Protein AF-A0A9C8PZP4-F1 (afdb_monomer)

pLDDT: mean 83.37, std 13.97, range [36.94, 97.25]

Radius of gyration: 19.6 Å; Cα contacts (8 Å, |Δi|>4): 316; chains: 1; bounding box: 46×40×63 Å

Solvent-accessible surface area (backbone atoms only — not comparable to full-atom values): 13250 Å² total; per-residue (Å²): 142,80,87,76,78,76,76,77,45,73,68,55,55,50,62,69,40,44,32,59,45,30,53,52,30,20,66,73,65,72,30,68,69,61,4,45,49,48,41,49,52,30,50,52,48,43,73,74,42,61,70,72,35,63,98,51,57,67,66,51,22,53,52,22,46,35,43,53,52,43,72,72,69,49,83,82,78,73,89,79,68,81,56,73,64,48,52,50,51,58,53,61,70,68,50,62,86,64,8,63,60,37,32,45,41,37,71,76,69,62,41,50,42,57,50,41,4,68,31,76,73,47,53,42,68,55,30,45,47,29,29,53,50,33,52,51,63,49,73,77,54,76,69,48,36,32,28,39,36,45,53,52,68,67,61,42,51,53,51,51,49,53,43,44,75,68,55,29,45,75,60,47,78,16,56,45,52,69,47,36,42,53,45,45,71,73,42,71,49,63,32,37,40,27,29,47,75,32,87,84,78,47,45,32,59,56,28,49,52,53,34,32,75,72,75,42,94,64,58,72,48,78,44,71,98,61,61,61,79,61,44,73,80,57,79,84,128

Structure (mmCIF, N/CA/C/O backbone):
data_AF-A0A9C8PZP4-F1
#
_entry.id   AF-A0A9C8PZP4-F1
#
loop_
_atom_site.group_PDB
_atom_site.id
_atom_site.type_symbol
_atom_site.label_atom_id
_atom_site.label_alt_id
_atom_site.label_comp_id
_atom_site.label_asym_id
_atom_site.label_entity_id
_atom_site.label_seq_id
_atom_site.pdbx_PDB_ins_code
_atom_site.Cartn_x
_atom_site.Cartn_y
_atom_site.Cartn_z
_atom_site.occupancy
_atom_site.B_iso_or_equiv
_atom_site.auth_seq_id
_atom_site.auth_comp_id
_atom_site.auth_asym_id
_atom_site.auth_atom_id
_atom_site.pdbx_PDB_model_num
ATOM 1 N N . MET A 1 1 ? -16.445 -17.910 -39.046 1.00 44.78 1 MET A N 1
ATOM 2 C CA . MET A 1 1 ? -15.004 -18.081 -38.782 1.00 44.78 1 MET A CA 1
ATOM 3 C C . MET A 1 1 ? -14.273 -16.846 -39.271 1.00 44.78 1 MET A C 1
ATOM 5 O O . MET A 1 1 ? -13.995 -16.772 -40.457 1.00 44.78 1 MET A O 1
ATOM 9 N N . THR A 1 2 ? -14.018 -15.903 -38.367 1.00 36.94 2 THR A N 1
ATOM 10 C CA . THR A 1 2 ? -12.852 -15.003 -38.381 1.00 36.94 2 THR A CA 1
ATOM 11 C C . THR A 1 2 ? -12.852 -14.308 -37.029 1.00 36.94 2 THR A C 1
ATOM 13 O O . THR A 1 2 ? -13.511 -13.295 -36.819 1.00 36.94 2 THR A O 1
ATOM 16 N N . ASP A 1 3 ? -12.199 -14.967 -36.080 1.00 38.72 3 ASP A N 1
ATOM 17 C CA . ASP A 1 3 ? -11.926 -14.451 -34.749 1.00 38.72 3 ASP A CA 1
ATOM 18 C C . ASP A 1 3 ? -10.821 -13.398 -34.904 1.00 38.72 3 ASP A C 1
ATOM 20 O O . ASP A 1 3 ? -9.644 -13.721 -35.080 1.00 38.72 3 ASP A O 1
ATOM 24 N N . ALA A 1 4 ? -11.217 -12.131 -35.016 1.00 41.69 4 ALA A N 1
ATOM 25 C CA . ALA A 1 4 ? -10.283 -11.019 -35.056 1.00 41.69 4 ALA A CA 1
ATOM 26 C C . ALA A 1 4 ? -9.794 -10.785 -33.625 1.00 41.69 4 ALA A C 1
ATOM 28 O O . ALA A 1 4 ? -10.441 -10.083 -32.848 1.00 41.69 4 ALA A O 1
ATOM 29 N N . ALA A 1 5 ? -8.663 -11.402 -33.279 1.00 42.47 5 ALA A N 1
ATOM 30 C CA . ALA A 1 5 ? -7.925 -11.103 -32.063 1.00 42.47 5 ALA A CA 1
ATOM 31 C C . ALA A 1 5 ? -7.701 -9.583 -31.989 1.00 42.47 5 ALA A C 1
ATOM 33 O O . ALA A 1 5 ? -6.903 -9.027 -32.744 1.00 42.47 5 ALA A O 1
ATOM 34 N N . LYS A 1 6 ? -8.460 -8.901 -31.120 1.00 49.09 6 LYS A N 1
ATOM 35 C CA . LYS A 1 6 ? -8.273 -7.483 -30.803 1.00 49.09 6 LYS A CA 1
ATOM 36 C C . LYS A 1 6 ? -6.826 -7.305 -30.358 1.00 49.09 6 LYS A C 1
ATOM 38 O O . LYS A 1 6 ? -6.463 -7.710 -29.260 1.00 49.09 6 LYS A O 1
ATOM 43 N N . THR A 1 7 ? -5.998 -6.720 -31.213 1.00 51.03 7 THR A N 1
ATOM 44 C CA . THR A 1 7 ? -4.681 -6.236 -30.812 1.00 51.03 7 THR A CA 1
ATOM 45 C C . THR A 1 7 ? -4.929 -5.123 -29.798 1.00 51.03 7 THR A C 1
ATOM 47 O O . THR A 1 7 ? -5.423 -4.060 -30.171 1.00 51.03 7 THR A O 1
ATOM 50 N N . THR A 1 8 ? -4.697 -5.397 -28.512 1.00 61.28 8 THR A N 1
ATOM 51 C CA . THR A 1 8 ? -4.836 -4.416 -27.428 1.00 61.28 8 THR A CA 1
ATOM 52 C C . THR A 1 8 ? -4.021 -3.182 -27.791 1.00 61.28 8 THR A C 1
ATOM 54 O O . THR A 1 8 ? -2.810 -3.282 -27.999 1.00 61.28 8 THR A O 1
ATOM 57 N N . SER A 1 9 ? -4.670 -2.025 -27.939 1.00 80.94 9 SER A N 1
ATOM 58 C CA . SER A 1 9 ? -3.943 -0.800 -28.258 1.00 80.94 9 SER A CA 1
ATOM 59 C C . SER A 1 9 ? -3.087 -0.387 -27.059 1.00 80.94 9 SER A C 1
ATOM 61 O O . SER A 1 9 ? -3.411 -0.704 -25.915 1.00 80.94 9 SER A O 1
ATOM 63 N N . VAL A 1 10 ? -2.008 0.367 -27.289 1.00 77.62 10 VAL A N 1
ATOM 64 C CA . VAL A 1 10 ? -1.195 0.926 -26.190 1.00 77.62 10 VAL A CA 1
ATOM 65 C C . VAL A 1 10 ? -2.075 1.725 -25.221 1.00 77.62 10 VAL A C 1
ATOM 67 O O . VAL A 1 10 ? -1.888 1.643 -24.016 1.00 77.62 10 VAL A O 1
ATOM 70 N N . SER A 1 11 ? -3.093 2.428 -25.727 1.00 82.44 11 SER A N 1
ATOM 71 C CA . SER A 1 11 ? -4.056 3.151 -24.891 1.00 82.44 11 SER A CA 1
ATOM 72 C C . SER A 1 11 ? -4.876 2.222 -23.989 1.00 82.44 11 SER A C 1
ATOM 74 O O . SER A 1 11 ? -5.114 2.561 -22.832 1.00 82.44 11 SER A O 1
ATOM 76 N N . ASP A 1 12 ? -5.288 1.055 -24.490 1.00 83.81 12 ASP A N 1
ATOM 77 C CA . ASP A 1 12 ? -6.026 0.064 -23.699 1.00 83.81 12 ASP A CA 1
ATOM 78 C C . ASP A 1 12 ? -5.128 -0.549 -22.616 1.00 83.81 12 ASP A C 1
ATOM 80 O O . ASP A 1 12 ? -5.548 -0.692 -21.469 1.00 83.81 12 ASP A O 1
ATOM 84 N N . ALA A 1 13 ? -3.869 -0.848 -22.956 1.00 83.75 13 ALA A N 1
ATOM 85 C CA . ALA A 1 13 ? -2.882 -1.360 -22.007 1.00 83.75 13 ALA A CA 1
ATOM 86 C C . ALA A 1 13 ? -2.558 -0.336 -20.902 1.00 83.75 13 ALA A C 1
ATOM 88 O O . ALA A 1 13 ? -2.503 -0.692 -19.725 1.00 83.75 13 ALA A O 1
ATOM 89 N N . LEU A 1 14 ? -2.421 0.950 -21.252 1.00 85.00 14 LEU A N 1
ATOM 90 C CA . LEU A 1 14 ? -2.252 2.039 -20.283 1.00 85.00 14 LEU A CA 1
ATOM 91 C C . LEU A 1 14 ? -3.468 2.171 -19.358 1.00 85.00 14 LEU A C 1
ATOM 93 O O . LEU A 1 14 ? -3.307 2.290 -18.143 1.00 85.00 14 LEU A O 1
ATOM 97 N N . GLY A 1 15 ? -4.681 2.100 -19.915 1.00 85.50 15 GLY A N 1
ATOM 98 C CA . GLY A 1 15 ? -5.922 2.150 -19.139 1.00 85.50 15 GLY A CA 1
ATOM 99 C C . GLY A 1 15 ? -6.024 1.019 -18.112 1.00 85.50 15 GLY A C 1
ATOM 100 O O . GLY A 1 15 ? -6.433 1.258 -16.978 1.00 85.50 15 GLY A O 1
ATOM 101 N N . GLN A 1 16 ? -5.582 -0.189 -18.474 1.00 87.69 16 GLN A N 1
ATOM 102 C CA . GLN A 1 16 ? -5.537 -1.343 -17.567 1.00 87.69 16 GLN A CA 1
ATOM 103 C C . GLN A 1 16 ? -4.490 -1.192 -16.453 1.00 87.69 16 GLN A C 1
ATOM 105 O O . GLN A 1 16 ? -4.691 -1.699 -15.353 1.00 87.69 16 GLN A O 1
ATOM 110 N N . CYS A 1 17 ? -3.389 -0.478 -16.706 1.00 87.50 17 CYS A N 1
ATOM 111 C CA . CYS A 1 17 ? -2.329 -0.267 -15.716 1.00 87.50 17 CYS A CA 1
ATOM 112 C C . CYS A 1 17 ? -2.648 0.853 -14.713 1.00 87.50 17 CYS A C 1
ATOM 114 O O . CYS A 1 17 ? -2.098 0.860 -13.613 1.00 87.50 17 CYS A O 1
ATOM 116 N N . LEU A 1 18 ? -3.518 1.802 -15.073 1.00 88.88 18 LEU A N 1
ATOM 117 C CA . LEU A 1 18 ? -3.734 3.032 -14.308 1.00 88.88 18 LEU A CA 1
ATOM 118 C C . LEU A 1 18 ? -4.175 2.822 -12.845 1.00 88.88 18 LEU A C 1
ATOM 120 O O . LEU A 1 18 ? -3.623 3.508 -11.979 1.00 88.88 18 LEU A O 1
ATOM 124 N N . PRO A 1 19 ? -5.105 1.901 -12.516 1.00 90.56 19 PRO A N 1
ATOM 125 C CA . PRO A 1 19 ? -5.469 1.651 -11.123 1.00 90.56 19 PRO A CA 1
ATOM 126 C C . PRO A 1 19 ? -4.249 1.260 -10.276 1.00 90.56 19 PRO A C 1
ATOM 128 O O . PRO A 1 19 ? -3.978 1.862 -9.238 1.00 90.56 19 PRO A O 1
ATOM 131 N N . TYR A 1 20 ? -3.461 0.308 -10.772 1.00 91.62 20 TYR A N 1
ATOM 132 C CA . TYR A 1 20 ? -2.263 -0.210 -10.110 1.00 91.62 20 TYR A CA 1
ATOM 133 C C . TYR A 1 20 ? -1.157 0.845 -10.008 1.00 91.62 20 TYR A C 1
ATOM 135 O O . TYR A 1 20 ? -0.521 0.984 -8.966 1.00 91.62 20 TYR A O 1
ATOM 143 N N . LEU A 1 21 ? -0.990 1.667 -11.049 1.00 92.56 21 LEU A N 1
ATOM 144 C CA . LEU A 1 21 ? -0.050 2.786 -11.033 1.00 92.56 21 LEU A CA 1
ATOM 145 C C . LEU A 1 21 ? -0.383 3.786 -9.917 1.00 92.56 21 LEU A C 1
ATOM 147 O O . LEU A 1 21 ? 0.505 4.210 -9.179 1.00 92.56 21 LEU A O 1
ATOM 151 N N . ARG A 1 22 ? -1.669 4.129 -9.755 1.00 92.94 22 ARG A N 1
ATOM 152 C CA . ARG A 1 22 ? -2.137 4.991 -8.660 1.00 92.94 22 ARG A CA 1
ATOM 153 C C . ARG A 1 22 ? -1.909 4.341 -7.305 1.00 92.94 22 ARG A C 1
ATOM 155 O O . ARG A 1 22 ? -1.415 5.008 -6.404 1.00 92.94 22 ARG A O 1
ATOM 162 N N . ARG A 1 23 ? -2.218 3.050 -7.147 1.00 91.06 23 ARG A N 1
ATOM 163 C CA . ARG A 1 23 ? -1.978 2.320 -5.891 1.00 91.06 23 ARG A CA 1
ATOM 164 C C . ARG A 1 23 ? -0.510 2.406 -5.471 1.00 91.06 23 ARG A C 1
ATOM 166 O O . ARG A 1 23 ? -0.227 2.821 -4.348 1.00 91.06 23 ARG A O 1
ATOM 173 N N . TYR A 1 24 ? 0.406 2.107 -6.388 1.00 93.19 24 TYR A N 1
ATOM 174 C CA . TYR A 1 24 ? 1.841 2.208 -6.149 1.00 93.19 24 TYR A CA 1
ATOM 175 C C . TYR A 1 24 ? 2.284 3.640 -5.815 1.00 93.19 24 TYR A C 1
ATOM 177 O O . TYR A 1 24 ? 2.951 3.863 -4.805 1.00 93.19 24 TYR A O 1
ATOM 185 N N . ALA A 1 25 ? 1.850 4.636 -6.593 1.00 90.88 25 ALA A N 1
ATOM 186 C CA . ALA A 1 25 ? 2.201 6.038 -6.365 1.00 90.88 25 ALA A CA 1
ATOM 187 C C . ALA A 1 25 ? 1.702 6.568 -5.007 1.00 90.88 25 ALA A C 1
ATOM 189 O O . ALA A 1 25 ? 2.407 7.302 -4.308 1.00 90.88 25 ALA A O 1
ATOM 190 N N . ARG A 1 26 ? 0.495 6.167 -4.594 1.00 89.69 26 ARG A N 1
ATOM 191 C CA . ARG A 1 26 ? -0.072 6.484 -3.275 1.00 89.69 26 ARG A CA 1
ATOM 192 C C . ARG A 1 26 ? 0.698 5.795 -2.151 1.00 89.69 26 ARG A C 1
ATOM 194 O O . ARG A 1 26 ? 0.931 6.416 -1.120 1.00 89.69 26 ARG A O 1
ATOM 201 N N . ALA A 1 27 ? 1.141 4.553 -2.348 1.00 86.75 27 ALA A N 1
ATOM 202 C CA . ALA A 1 27 ? 1.965 3.835 -1.375 1.00 86.75 27 ALA A CA 1
ATOM 203 C C . ALA A 1 27 ? 3.369 4.451 -1.217 1.00 86.75 27 ALA A C 1
ATOM 205 O O . ALA A 1 27 ? 3.902 4.484 -0.107 1.00 86.75 27 ALA A O 1
ATOM 206 N N . LEU A 1 28 ? 3.956 4.986 -2.294 1.00 84.19 28 LEU A N 1
ATOM 207 C CA . LEU A 1 28 ? 5.241 5.700 -2.264 1.00 84.19 28 LEU A CA 1
ATOM 208 C C . LEU A 1 28 ? 5.151 7.051 -1.547 1.00 84.19 28 LEU A C 1
ATOM 210 O O . LEU A 1 28 ? 5.918 7.343 -0.628 1.00 84.19 28 LEU A O 1
ATOM 214 N N . THR A 1 29 ? 4.188 7.872 -1.958 1.00 83.44 29 THR A N 1
ATOM 215 C CA . THR A 1 29 ? 3.988 9.230 -1.424 1.00 83.44 29 THR A CA 1
ATOM 216 C C . THR A 1 29 ? 3.320 9.229 -0.053 1.00 83.44 29 THR A C 1
ATOM 218 O O . THR A 1 29 ? 3.379 10.216 0.674 1.00 83.44 29 THR A O 1
ATOM 221 N N . GLY A 1 30 ? 2.647 8.132 0.291 1.00 81.44 30 GLY A N 1
ATOM 222 C CA . GLY A 1 30 ? 1.772 8.036 1.446 1.00 81.44 30 GLY A CA 1
ATOM 223 C C . GLY A 1 30 ? 0.490 8.855 1.307 1.00 81.44 30 GLY A C 1
ATOM 224 O O . GLY A 1 30 ? -0.201 8.984 2.311 1.00 81.44 30 GLY A O 1
ATOM 225 N N . SER A 1 31 ? 0.177 9.444 0.138 1.00 82.12 31 SER A N 1
ATOM 226 C CA . SER A 1 31 ? -0.927 10.396 -0.079 1.00 82.12 31 SER A CA 1
ATOM 227 C C . SER A 1 31 ? -1.712 10.127 -1.356 1.00 82.12 31 SER A C 1
ATOM 229 O O . SER A 1 31 ? -1.133 9.830 -2.399 1.00 82.12 31 SER A O 1
ATOM 231 N N . GLN A 1 32 ? -3.038 10.295 -1.296 1.00 82.69 32 GLN A N 1
ATOM 232 C CA . GLN A 1 32 ? -3.890 10.190 -2.480 1.00 82.69 32 GLN A CA 1
ATOM 233 C C . GLN A 1 32 ? -3.593 11.300 -3.494 1.00 82.69 32 GLN A C 1
ATOM 235 O O . GLN A 1 32 ? -3.368 11.002 -4.661 1.00 82.69 32 GLN A O 1
ATOM 240 N N . SER A 1 33 ? -3.564 12.559 -3.050 1.00 83.94 33 SER A N 1
ATOM 241 C CA . SER A 1 33 ? -3.350 13.728 -3.914 1.00 83.94 33 SER A CA 1
ATOM 242 C C . SER A 1 33 ? -1.985 13.682 -4.595 1.00 83.94 33 SER A C 1
ATOM 244 O O . SER A 1 33 ? -1.903 13.724 -5.821 1.00 83.94 33 SER A O 1
ATOM 246 N N . SER A 1 34 ? -0.921 13.544 -3.800 1.00 86.38 34 SER A N 1
ATOM 247 C CA . SER A 1 34 ? 0.443 13.485 -4.321 1.00 86.38 34 SER A CA 1
ATOM 248 C C . SER A 1 34 ? 0.648 12.242 -5.196 1.00 86.38 34 SER A C 1
ATOM 250 O O . SER A 1 34 ? 1.193 12.357 -6.290 1.00 86.38 34 SER A O 1
ATOM 252 N N . GLY A 1 35 ? 0.151 11.068 -4.788 1.00 87.62 35 GLY A N 1
ATOM 253 C CA . GLY A 1 35 ? 0.238 9.844 -5.592 1.00 87.62 35 GLY A CA 1
ATOM 254 C C . GLY A 1 35 ? -0.469 9.956 -6.946 1.00 87.62 35 GLY A C 1
ATOM 255 O O . GLY A 1 35 ? 0.106 9.601 -7.975 1.00 87.62 35 GLY A O 1
ATOM 256 N N . ASP A 1 36 ? -1.686 10.503 -6.974 1.00 90.19 36 ASP A N 1
ATOM 257 C CA . ASP A 1 36 ? -2.437 10.691 -8.218 1.00 90.19 36 ASP A CA 1
ATOM 258 C C . ASP A 1 36 ? -1.764 11.723 -9.143 1.00 90.19 36 ASP A C 1
ATOM 260 O O . ASP A 1 36 ? -1.785 11.544 -10.363 1.00 90.19 36 ASP A O 1
ATOM 264 N N . ALA A 1 37 ? -1.104 12.746 -8.585 1.00 90.06 37 ALA A N 1
ATOM 265 C CA . ALA A 1 37 ? -0.318 13.713 -9.352 1.00 90.06 37 ALA A CA 1
ATOM 266 C C . ALA A 1 37 ? 0.912 13.073 -10.023 1.00 90.06 37 ALA A C 1
ATOM 268 O O . ALA A 1 37 ? 1.145 13.305 -11.209 1.00 90.06 37 ALA A O 1
ATOM 269 N N . PHE A 1 38 ? 1.661 12.214 -9.318 1.00 90.25 38 PHE A N 1
ATOM 270 C CA . PHE A 1 38 ? 2.769 11.458 -9.924 1.00 90.25 38 PHE A CA 1
ATOM 271 C C . PHE A 1 38 ? 2.286 10.511 -11.027 1.00 90.25 38 PHE A C 1
ATOM 273 O O . PHE A 1 38 ? 2.916 10.421 -12.081 1.00 90.25 38 PHE A O 1
ATOM 280 N N . ALA A 1 39 ? 1.159 9.825 -10.814 1.00 92.06 39 ALA A N 1
ATOM 281 C CA . ALA A 1 39 ? 0.576 8.951 -11.828 1.00 92.06 39 ALA A CA 1
ATOM 282 C C . ALA A 1 39 ? 0.162 9.732 -13.089 1.00 92.06 39 ALA A C 1
ATOM 284 O O . ALA A 1 39 ? 0.422 9.278 -14.203 1.00 92.06 39 ALA A O 1
ATOM 285 N N . ALA A 1 40 ? -0.437 10.917 -12.926 1.00 91.25 40 ALA A N 1
ATOM 286 C CA . ALA A 1 40 ? -0.777 11.795 -14.043 1.00 91.25 40 ALA A CA 1
ATOM 287 C C . ALA A 1 40 ? 0.475 12.269 -14.800 1.00 91.25 40 ALA A C 1
ATOM 289 O O . ALA A 1 40 ? 0.533 12.123 -16.019 1.00 91.25 40 ALA A O 1
ATOM 290 N N . ALA A 1 41 ? 1.505 12.732 -14.085 1.00 91.44 41 ALA A N 1
ATOM 291 C CA . ALA A 1 41 ? 2.763 13.175 -14.687 1.00 91.44 41 ALA A CA 1
ATOM 292 C C . ALA A 1 41 ? 3.457 12.059 -15.491 1.00 91.44 41 ALA A C 1
ATOM 294 O O . ALA A 1 41 ? 3.982 12.304 -16.577 1.00 91.44 41 ALA A O 1
ATOM 295 N N . ALA A 1 42 ? 3.420 10.814 -15.000 1.00 92.38 42 ALA A N 1
ATOM 296 C CA . ALA A 1 42 ? 3.960 9.665 -15.725 1.00 92.38 42 ALA A CA 1
ATOM 297 C C . ALA A 1 42 ? 3.219 9.415 -17.047 1.00 92.38 42 ALA A C 1
ATOM 299 O O . ALA A 1 42 ? 3.849 9.189 -18.082 1.00 92.38 42 ALA A O 1
ATOM 300 N N . LEU A 1 43 ? 1.885 9.500 -17.038 1.00 91.31 43 LEU A N 1
ATOM 301 C CA . LEU A 1 43 ? 1.088 9.375 -18.258 1.00 91.31 43 LEU A CA 1
ATOM 302 C C . LEU A 1 43 ? 1.342 10.527 -19.236 1.00 91.31 43 LEU A C 1
ATOM 304 O O . LEU A 1 43 ? 1.463 10.284 -20.434 1.00 91.31 43 LEU A O 1
ATOM 308 N N . GLU A 1 44 ? 1.449 11.763 -18.750 1.00 91.25 44 GLU A N 1
ATOM 309 C CA . GLU A 1 44 ? 1.775 12.930 -19.579 1.00 91.25 44 GLU A CA 1
ATOM 310 C C . GLU A 1 44 ? 3.145 12.786 -20.253 1.00 91.25 44 GLU A C 1
ATOM 312 O O . GLU A 1 44 ? 3.280 13.071 -21.447 1.00 91.25 44 GLU A O 1
ATOM 317 N N . ALA A 1 45 ? 4.143 12.268 -19.531 1.00 90.81 45 ALA A N 1
ATOM 318 C CA . ALA A 1 45 ? 5.461 11.975 -20.085 1.00 90.81 45 ALA A CA 1
ATOM 319 C C . ALA A 1 45 ? 5.385 10.926 -21.209 1.00 90.81 45 ALA A C 1
ATOM 321 O O . ALA A 1 45 ? 5.924 11.152 -22.290 1.00 90.81 45 ALA A O 1
ATOM 322 N N . ILE A 1 46 ? 4.640 9.833 -21.006 1.00 91.50 46 ILE A N 1
ATOM 323 C CA . ILE A 1 46 ? 4.431 8.783 -22.024 1.00 91.50 46 ILE A CA 1
ATOM 324 C C . ILE A 1 46 ? 3.672 9.310 -23.249 1.00 91.50 46 ILE A C 1
ATOM 326 O O . ILE A 1 46 ? 3.932 8.899 -24.382 1.00 91.50 46 ILE A O 1
ATOM 330 N N . LEU A 1 47 ? 2.698 10.199 -23.044 1.00 88.50 47 LEU A N 1
ATOM 331 C CA . LEU A 1 47 ? 1.961 10.825 -24.141 1.00 88.50 47 LEU A CA 1
ATOM 332 C C . LEU A 1 47 ? 2.851 11.767 -24.957 1.00 88.50 47 LEU A C 1
ATOM 334 O O . LEU A 1 47 ? 2.668 11.860 -26.171 1.00 88.50 47 LEU A O 1
ATOM 338 N N . THR A 1 48 ? 3.799 12.432 -24.296 1.00 91.56 48 THR A N 1
ATOM 339 C CA . THR A 1 48 ? 4.766 13.341 -24.923 1.00 91.56 48 THR A CA 1
ATOM 340 C C . THR A 1 48 ? 5.815 12.578 -25.728 1.00 91.56 48 THR A C 1
ATOM 342 O O . THR A 1 48 ? 6.084 12.934 -26.874 1.00 91.56 48 THR A O 1
ATOM 345 N N . ASP A 1 49 ? 6.374 11.511 -25.159 1.00 89.38 49 ASP A N 1
ATOM 346 C CA . ASP A 1 49 ? 7.350 10.648 -25.816 1.00 89.38 49 ASP A CA 1
ATOM 347 C C . ASP A 1 49 ? 7.030 9.176 -25.540 1.00 89.38 49 ASP A C 1
ATOM 349 O O . ASP A 1 49 ? 7.223 8.673 -24.437 1.00 89.38 49 ASP A O 1
ATOM 353 N N . ARG A 1 50 ? 6.555 8.461 -26.566 1.00 87.12 50 ARG A N 1
ATOM 354 C CA . ARG A 1 50 ? 6.208 7.035 -26.459 1.00 87.12 50 ARG A CA 1
ATOM 355 C C . ARG A 1 50 ? 7.421 6.112 -26.499 1.00 87.12 50 ARG A C 1
ATOM 357 O O . ARG A 1 50 ? 7.290 4.965 -26.079 1.00 87.12 50 ARG A O 1
ATOM 364 N N . SER A 1 51 ? 8.573 6.592 -26.973 1.00 88.62 51 SER A N 1
ATOM 365 C CA . SER A 1 51 ? 9.793 5.778 -27.072 1.00 88.62 51 SER A CA 1
ATOM 366 C C . SER A 1 51 ? 10.335 5.369 -25.698 1.00 88.62 51 SER A C 1
ATOM 368 O O . SER A 1 51 ? 11.056 4.385 -25.569 1.00 88.62 51 SER A O 1
ATOM 370 N N . VAL A 1 52 ? 9.902 6.048 -24.628 1.00 86.44 52 VAL A N 1
ATOM 371 C CA . VAL A 1 52 ? 10.208 5.683 -23.234 1.00 86.44 52 VAL A CA 1
ATOM 372 C C . VAL A 1 52 ? 9.700 4.289 -22.840 1.00 86.44 52 VAL A C 1
ATOM 374 O O . VAL A 1 52 ? 10.185 3.710 -21.864 1.00 86.44 52 VAL A O 1
ATOM 377 N N . LEU A 1 53 ? 8.728 3.744 -23.582 1.00 87.88 53 LEU A N 1
ATOM 378 C CA . LEU A 1 53 ? 8.198 2.393 -23.392 1.00 87.88 53 LEU A CA 1
ATOM 379 C C . LEU A 1 53 ? 8.965 1.331 -24.195 1.00 87.88 53 LEU A C 1
ATOM 381 O O . LEU A 1 53 ? 8.698 0.144 -24.027 1.00 87.88 53 LEU A O 1
ATOM 385 N N . ASP A 1 54 ? 9.910 1.725 -25.050 1.00 86.62 54 ASP A N 1
ATOM 386 C CA . ASP A 1 54 ? 10.633 0.781 -25.894 1.00 86.62 54 ASP A CA 1
ATOM 387 C C . ASP A 1 54 ? 11.513 -0.164 -25.052 1.00 86.62 54 ASP A C 1
ATOM 389 O O . ASP A 1 54 ? 12.067 0.192 -24.001 1.00 86.62 54 ASP A O 1
ATOM 393 N N . GLY A 1 55 ? 11.638 -1.405 -25.534 1.00 82.94 55 GLY A N 1
ATOM 394 C CA . GLY A 1 55 ? 12.501 -2.436 -24.949 1.00 82.94 55 GLY A CA 1
ATOM 395 C C . GLY A 1 55 ? 11.952 -3.146 -23.707 1.00 82.94 55 GLY A C 1
ATOM 396 O O . GLY A 1 55 ? 12.639 -4.015 -23.180 1.00 82.94 55 GLY A O 1
ATOM 397 N N . VAL A 1 56 ? 10.742 -2.814 -23.254 1.00 87.44 56 VAL A N 1
ATOM 398 C CA . VAL A 1 56 ? 10.046 -3.471 -22.133 1.00 87.44 56 VAL A CA 1
ATOM 399 C C . VAL A 1 56 ? 8.565 -3.643 -22.460 1.00 87.44 56 VAL A C 1
ATOM 401 O O . VAL A 1 56 ? 8.053 -3.055 -23.413 1.00 87.44 56 VAL A O 1
ATOM 404 N N . ASP A 1 57 ? 7.854 -4.462 -21.690 1.00 90.88 57 ASP A N 1
ATOM 405 C CA . ASP A 1 57 ? 6.399 -4.495 -21.789 1.00 90.88 57 ASP A CA 1
ATOM 406 C C . ASP A 1 57 ? 5.787 -3.180 -21.263 1.00 90.88 57 ASP A C 1
ATOM 408 O O . ASP A 1 57 ? 6.390 -2.448 -20.473 1.00 90.88 57 ASP A O 1
ATOM 412 N N . VAL A 1 58 ? 4.561 -2.875 -21.702 1.00 91.38 58 VAL A N 1
ATOM 413 C CA . VAL A 1 58 ? 3.889 -1.604 -21.378 1.00 91.38 58 VAL A CA 1
ATOM 414 C C . VAL A 1 58 ? 3.768 -1.398 -19.869 1.00 91.38 58 VAL A C 1
ATOM 416 O O . VAL A 1 58 ? 3.949 -0.277 -19.400 1.00 91.38 58 VAL A O 1
ATOM 419 N N . ARG A 1 59 ? 3.485 -2.453 -19.098 1.00 93.38 59 ARG A N 1
ATOM 420 C CA . ARG A 1 59 ? 3.292 -2.339 -17.653 1.00 93.38 59 ARG A CA 1
ATOM 421 C C . ARG A 1 59 ? 4.606 -1.943 -16.986 1.00 93.38 59 ARG A C 1
ATOM 423 O O . ARG A 1 59 ? 4.641 -0.939 -16.280 1.00 93.38 59 ARG A O 1
ATOM 430 N N . THR A 1 60 ? 5.690 -2.655 -17.269 1.00 94.50 60 THR A N 1
ATOM 431 C CA . THR A 1 60 ? 7.024 -2.332 -16.743 1.00 94.50 60 THR A CA 1
ATOM 432 C C . THR A 1 60 ? 7.478 -0.936 -17.176 1.00 94.50 60 THR A C 1
ATOM 434 O O . THR A 1 60 ? 7.945 -0.151 -16.350 1.00 94.50 60 THR A O 1
ATOM 437 N N . GLY A 1 61 ? 7.262 -0.565 -18.443 1.00 94.19 61 GLY A N 1
ATOM 438 C CA . GLY A 1 61 ? 7.606 0.761 -18.961 1.00 94.19 61 GLY A CA 1
ATOM 439 C C . GLY A 1 61 ? 6.884 1.905 -18.243 1.00 94.19 61 GLY A C 1
ATOM 440 O O . GLY A 1 61 ? 7.509 2.907 -17.899 1.00 94.19 61 GLY A O 1
ATOM 441 N N . VAL A 1 62 ? 5.592 1.749 -17.945 1.00 94.62 62 VAL A N 1
ATOM 442 C CA . VAL A 1 62 ? 4.809 2.771 -17.229 1.00 94.62 62 VAL A CA 1
ATOM 443 C C . VAL A 1 62 ? 5.328 2.991 -15.810 1.00 94.62 62 VAL A C 1
ATOM 445 O O . VAL A 1 62 ? 5.494 4.132 -15.376 1.00 94.62 62 VAL A O 1
ATOM 448 N N . PHE A 1 63 ? 5.625 1.908 -15.093 1.00 96.00 63 PHE A N 1
ATOM 449 C CA . PHE A 1 63 ? 6.167 1.994 -13.738 1.00 96.00 63 PHE A CA 1
ATOM 450 C C . PHE A 1 63 ? 7.600 2.537 -13.728 1.00 96.00 63 PHE A C 1
ATOM 452 O O . PHE A 1 63 ? 7.940 3.317 -12.838 1.00 96.00 63 PHE A O 1
ATOM 459 N N . ARG A 1 64 ? 8.408 2.215 -14.747 1.00 95.25 64 ARG A N 1
ATOM 460 C CA . ARG A 1 64 ? 9.748 2.786 -14.960 1.00 95.25 64 ARG A CA 1
ATOM 461 C C . ARG A 1 64 ? 9.705 4.303 -15.129 1.00 95.25 64 ARG A C 1
ATOM 463 O O . ARG A 1 64 ? 10.497 5.005 -14.506 1.00 95.25 64 ARG A O 1
ATOM 470 N N . VAL A 1 65 ? 8.760 4.824 -15.915 1.00 94.12 65 VAL A N 1
ATOM 471 C CA . VAL A 1 65 ? 8.580 6.279 -16.080 1.00 94.12 65 VAL A CA 1
ATOM 472 C C . VAL A 1 65 ? 8.190 6.935 -14.756 1.00 94.12 65 VAL A C 1
ATOM 474 O O . VAL A 1 65 ? 8.800 7.931 -14.367 1.00 94.12 65 VAL A O 1
ATOM 477 N N . LEU A 1 66 ? 7.220 6.368 -14.029 1.00 93.56 66 LEU A N 1
ATOM 478 C CA . LEU A 1 66 ? 6.816 6.904 -12.727 1.00 93.56 66 LEU A CA 1
ATOM 479 C C . LEU A 1 66 ? 7.978 6.908 -11.729 1.00 93.56 66 LEU A C 1
ATOM 481 O O . LEU A 1 66 ? 8.192 7.909 -11.045 1.00 93.56 66 LEU A O 1
ATOM 485 N N . TYR A 1 67 ? 8.738 5.815 -11.666 1.00 92.31 67 TYR A N 1
ATOM 486 C CA . TYR A 1 67 ? 9.915 5.717 -10.813 1.00 92.31 67 TYR A CA 1
ATOM 487 C C . TYR A 1 67 ? 10.974 6.763 -11.183 1.00 92.31 67 TYR A C 1
ATOM 489 O O . TYR A 1 67 ? 11.496 7.426 -10.293 1.00 92.31 67 TYR A O 1
ATOM 497 N N . GLY A 1 68 ? 11.246 6.980 -12.473 1.00 90.00 68 GLY A N 1
ATOM 498 C CA . GLY A 1 68 ? 12.177 8.020 -12.921 1.00 90.00 68 GLY A CA 1
ATOM 499 C C . GLY A 1 68 ? 11.763 9.426 -12.468 1.00 90.00 68 GLY A C 1
ATOM 500 O O . GLY A 1 68 ? 12.594 10.190 -11.974 1.00 90.00 68 GLY A O 1
ATOM 501 N N . ILE A 1 69 ? 10.468 9.749 -12.556 1.00 89.31 69 ILE A N 1
ATOM 502 C CA . ILE A 1 69 ? 9.930 11.024 -12.057 1.00 89.31 69 ILE A CA 1
ATOM 503 C C . ILE A 1 69 ? 10.100 11.108 -10.532 1.00 89.31 69 ILE A C 1
ATOM 505 O O . ILE A 1 69 ? 10.628 12.105 -10.039 1.00 89.31 69 ILE A O 1
ATOM 509 N N . TRP A 1 70 ? 9.733 10.058 -9.791 1.00 86.81 70 TRP A N 1
ATOM 510 C CA . TRP A 1 70 ? 9.893 9.983 -8.333 1.00 86.81 70 TRP A CA 1
ATOM 511 C C . TRP A 1 70 ? 11.349 10.155 -7.884 1.00 86.81 70 TRP A C 1
ATOM 513 O O . TRP A 1 70 ? 11.633 10.985 -7.023 1.00 86.81 70 TRP A O 1
ATOM 523 N N . ALA A 1 71 ? 12.281 9.430 -8.503 1.00 84.88 71 ALA A N 1
ATOM 524 C CA . ALA A 1 71 ? 13.703 9.487 -8.183 1.00 84.88 71 ALA A CA 1
ATOM 525 C C . ALA A 1 71 ? 14.307 10.877 -8.450 1.00 84.88 71 ALA A C 1
ATOM 527 O O . ALA A 1 71 ? 15.204 11.305 -7.728 1.00 84.88 71 ALA A O 1
ATOM 528 N N . SER A 1 72 ? 13.802 11.595 -9.460 1.00 83.44 72 SER A N 1
ATOM 529 C CA . SER A 1 72 ? 14.254 12.956 -9.779 1.00 83.44 72 SER A CA 1
ATOM 530 C C . SER A 1 72 ? 13.654 14.035 -8.869 1.00 83.44 72 SER A C 1
ATOM 532 O O . SER A 1 72 ? 14.337 15.003 -8.536 1.00 83.44 72 SER A O 1
ATOM 534 N N . ALA A 1 73 ? 12.391 13.876 -8.462 1.00 76.12 73 ALA A N 1
ATOM 535 C CA . ALA A 1 73 ? 11.664 14.851 -7.651 1.00 76.12 73 ALA A CA 1
ATOM 536 C C . ALA A 1 73 ? 11.911 14.678 -6.141 1.00 76.12 73 ALA A C 1
ATOM 538 O O . ALA A 1 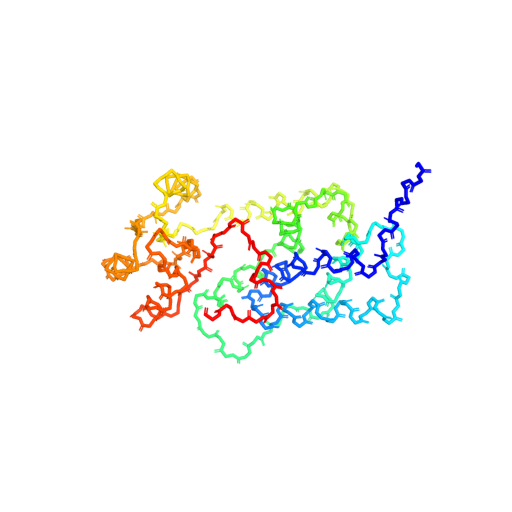73 ? 11.832 15.650 -5.390 1.00 76.12 73 ALA A O 1
ATOM 539 N N . GLY A 1 74 ? 12.216 13.455 -5.699 1.00 66.62 74 GLY A N 1
ATOM 540 C CA . GLY A 1 74 ? 12.277 13.087 -4.288 1.00 66.62 74 GLY A CA 1
ATOM 541 C C . GLY A 1 74 ? 10.895 13.027 -3.623 1.00 66.62 74 GLY A C 1
ATOM 542 O O . GLY A 1 74 ? 9.864 13.331 -4.226 1.00 66.62 74 GLY A O 1
ATOM 543 N N . ALA A 1 75 ? 10.868 12.622 -2.348 1.00 59.47 75 ALA A N 1
ATOM 544 C CA . ALA A 1 75 ? 9.629 12.579 -1.577 1.00 59.47 75 ALA A CA 1
ATOM 545 C C . ALA A 1 75 ? 9.077 14.002 -1.351 1.00 59.47 75 ALA A C 1
ATOM 547 O O . ALA A 1 75 ? 9.799 14.837 -0.797 1.00 59.47 75 ALA A O 1
ATOM 548 N N . PRO A 1 76 ? 7.809 14.288 -1.711 1.00 56.06 76 PRO A N 1
ATOM 549 C CA . PRO A 1 76 ? 7.192 15.569 -1.405 1.00 56.06 76 PRO A CA 1
ATOM 550 C C . PRO A 1 76 ? 7.194 15.800 0.105 1.00 56.06 76 PRO A C 1
ATOM 552 O O . PRO A 1 76 ? 6.740 14.952 0.876 1.00 56.06 76 PRO A O 1
ATOM 555 N N . VAL A 1 77 ? 7.682 16.962 0.531 1.00 52.81 77 VAL A N 1
ATOM 556 C CA . VAL A 1 77 ? 7.454 17.456 1.888 1.00 52.81 77 VAL A CA 1
ATOM 557 C C . VAL A 1 77 ? 6.155 18.252 1.831 1.00 52.81 77 VAL A C 1
ATOM 559 O O . VAL A 1 77 ? 6.164 19.417 1.447 1.00 52.81 77 VAL A O 1
ATOM 562 N N . GLU A 1 78 ? 5.019 17.627 2.145 1.00 51.12 78 GLU A N 1
ATOM 563 C CA . GLU A 1 78 ? 3.791 18.395 2.374 1.00 51.12 78 GLU A CA 1
ATOM 564 C C . GLU A 1 78 ? 4.000 19.243 3.647 1.00 51.12 78 GLU A C 1
ATOM 566 O O . GLU A 1 78 ? 4.062 18.728 4.768 1.00 51.12 78 GLU A O 1
ATOM 571 N N . GLU A 1 79 ? 4.189 20.557 3.472 1.00 40.38 79 GLU A N 1
ATOM 572 C CA . GLU A 1 79 ? 4.263 21.526 4.567 1.00 40.38 79 GLU A CA 1
ATOM 573 C C . GLU A 1 79 ? 2.922 21.543 5.317 1.00 40.38 79 GLU A C 1
ATOM 575 O O . GLU A 1 79 ? 1.944 22.127 4.858 1.00 40.38 79 GLU A O 1
ATOM 580 N N . GLY A 1 80 ? 2.867 20.892 6.483 1.00 48.88 80 GLY A N 1
ATOM 581 C CA . GLY A 1 80 ? 1.714 20.980 7.386 1.00 48.88 80 GLY A CA 1
ATOM 582 C C . GLY A 1 80 ? 1.332 19.702 8.129 1.00 48.88 80 GLY A C 1
ATOM 583 O O . GLY A 1 80 ? 0.565 19.777 9.088 1.00 48.88 80 GLY A O 1
ATOM 584 N N . GLU A 1 81 ? 1.864 18.533 7.766 1.00 50.03 81 GLU A N 1
ATOM 585 C CA . GLU A 1 81 ? 1.442 17.284 8.411 1.00 50.03 81 GLU A CA 1
ATOM 586 C C . GLU A 1 81 ? 2.246 16.985 9.687 1.00 50.03 81 GLU A C 1
ATOM 588 O O . GLU A 1 81 ? 3.327 16.400 9.665 1.00 50.03 81 GLU A O 1
ATOM 593 N N . SER A 1 82 ? 1.704 17.367 10.845 1.00 54.34 82 SER A N 1
ATOM 594 C CA . SER A 1 82 ? 2.148 16.835 12.141 1.00 54.34 82 SER A CA 1
ATOM 595 C C . SER A 1 82 ? 1.357 15.562 12.482 1.00 54.34 82 SER A C 1
ATOM 597 O O . SER A 1 82 ? 0.142 15.535 12.315 1.00 54.34 82 SER A O 1
ATOM 599 N N . GLY A 1 83 ? 2.016 14.482 12.934 1.00 67.25 83 GLY A N 1
ATOM 600 C CA . GLY A 1 83 ? 1.315 13.263 13.382 1.00 67.25 83 GLY A CA 1
ATOM 601 C C . GLY A 1 83 ? 2.028 11.927 13.129 1.00 67.25 83 GLY A C 1
ATOM 602 O O . GLY A 1 83 ? 3.219 11.879 12.816 1.00 67.25 83 GLY A O 1
ATOM 603 N N . LEU A 1 84 ? 1.283 10.823 13.290 1.00 63.81 84 LEU A N 1
ATOM 604 C CA . LEU A 1 84 ? 1.737 9.433 13.084 1.00 63.81 84 LEU A CA 1
ATOM 605 C C . LEU A 1 84 ? 2.205 9.172 11.643 1.00 63.81 84 LEU A C 1
ATOM 607 O O . LEU A 1 84 ? 3.225 8.520 11.440 1.00 63.81 84 LEU A O 1
ATOM 611 N N . ARG A 1 85 ? 1.520 9.748 10.649 1.00 65.31 85 ARG A N 1
ATOM 612 C CA . ARG A 1 85 ? 1.866 9.628 9.223 1.00 65.31 85 ARG A CA 1
ATOM 613 C C . ARG A 1 85 ? 3.222 10.249 8.890 1.00 65.31 85 ARG A C 1
ATOM 615 O O . ARG A 1 85 ? 4.049 9.604 8.257 1.00 65.31 85 ARG A O 1
ATOM 622 N N . ALA A 1 86 ? 3.504 11.447 9.403 1.00 66.56 86 ALA A N 1
ATOM 623 C CA . ALA A 1 86 ? 4.809 12.087 9.239 1.00 66.56 86 ALA A CA 1
ATOM 624 C C . ALA A 1 86 ? 5.934 11.303 9.934 1.00 66.56 86 ALA A C 1
ATOM 626 O O . ALA A 1 86 ? 7.047 11.219 9.414 1.00 66.56 86 ALA A O 1
ATOM 627 N N . LYS A 1 87 ? 5.6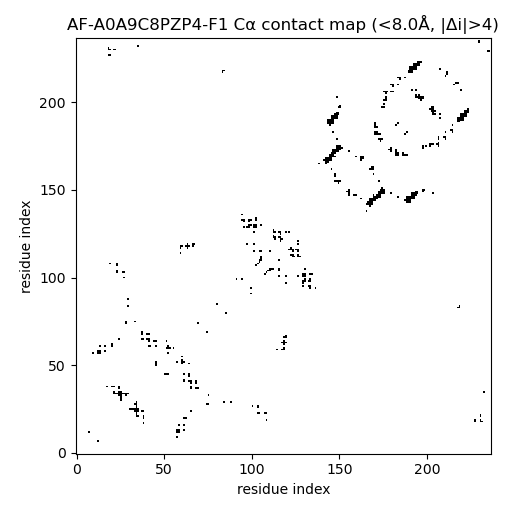51 10.674 11.086 1.00 69.06 87 LYS A N 1
ATOM 628 C CA . LYS A 1 87 ? 6.596 9.751 11.736 1.00 69.06 87 LYS A CA 1
ATOM 629 C C . LYS A 1 87 ? 6.850 8.513 10.877 1.00 69.06 87 LYS A C 1
ATOM 631 O O . LYS A 1 87 ? 8.012 8.158 10.712 1.00 69.06 87 LYS A O 1
ATOM 636 N N . ALA A 1 88 ? 5.804 7.909 10.310 1.00 69.06 88 ALA A N 1
ATOM 637 C CA . ALA A 1 88 ? 5.927 6.775 9.399 1.00 69.06 88 ALA A CA 1
ATOM 638 C C . ALA A 1 88 ? 6.740 7.157 8.154 1.00 69.06 88 ALA A C 1
ATOM 640 O O . ALA A 1 88 ? 7.717 6.489 7.848 1.00 69.06 88 ALA A O 1
ATOM 641 N N . GLN A 1 89 ? 6.444 8.287 7.507 1.00 67.06 89 GLN A N 1
ATOM 642 C CA . GLN A 1 89 ? 7.191 8.745 6.332 1.00 67.06 89 GLN A CA 1
ATOM 643 C C . GLN A 1 89 ? 8.655 9.067 6.664 1.00 67.06 89 GLN A C 1
ATOM 645 O O . GLN A 1 89 ? 9.552 8.671 5.926 1.00 67.06 89 GLN A O 1
ATOM 650 N N . LYS A 1 90 ? 8.927 9.717 7.804 1.00 67.81 90 LYS A N 1
ATOM 651 C CA . LYS A 1 90 ? 10.298 9.968 8.279 1.00 67.81 90 LYS A CA 1
ATOM 652 C C . LYS A 1 90 ? 11.038 8.676 8.626 1.00 67.81 90 LYS A C 1
ATOM 654 O O . LYS A 1 90 ? 12.255 8.630 8.492 1.00 67.81 90 LYS A O 1
ATOM 659 N N . HIS A 1 91 ? 10.334 7.657 9.113 1.00 67.81 91 HIS A N 1
ATOM 660 C CA . HIS A 1 91 ? 10.907 6.340 9.383 1.00 67.81 91 HIS A CA 1
ATOM 661 C C . HIS A 1 91 ? 11.224 5.603 8.083 1.00 67.81 91 HIS A C 1
ATOM 663 O O . HIS A 1 91 ? 12.338 5.126 7.915 1.00 67.81 91 HIS A O 1
ATOM 669 N N . LEU A 1 92 ? 10.296 5.619 7.126 1.00 64.88 92 LEU A N 1
ATOM 670 C CA . LEU A 1 92 ? 10.476 5.032 5.800 1.00 64.88 92 LEU A CA 1
ATOM 671 C C . LEU A 1 92 ? 11.577 5.735 4.991 1.00 64.88 92 LEU A C 1
ATOM 673 O O . LEU A 1 92 ? 12.262 5.088 4.214 1.00 64.88 92 LEU A O 1
ATOM 677 N N . ALA A 1 93 ? 11.803 7.033 5.204 1.00 65.19 93 ALA A N 1
ATOM 678 C CA . ALA A 1 93 ? 12.912 7.773 4.598 1.00 65.19 93 ALA A CA 1
ATOM 679 C C . ALA A 1 93 ? 14.299 7.406 5.170 1.00 65.19 93 ALA A C 1
ATOM 681 O O . ALA A 1 93 ? 15.307 7.859 4.637 1.00 65.19 93 ALA A O 1
ATOM 682 N N . LYS A 1 94 ? 14.369 6.633 6.266 1.00 66.50 94 LYS A N 1
ATOM 683 C CA . LYS A 1 94 ? 15.632 6.099 6.814 1.00 66.50 94 LYS A CA 1
ATOM 684 C C . LYS A 1 94 ? 16.004 4.735 6.237 1.00 66.50 94 LYS A C 1
ATOM 686 O O . LYS A 1 94 ? 17.084 4.247 6.560 1.00 66.50 94 LYS A O 1
ATOM 691 N N . LEU A 1 95 ? 15.101 4.109 5.482 1.00 67.25 95 LEU A N 1
ATOM 692 C CA . LEU A 1 95 ? 15.368 2.834 4.829 1.00 67.25 95 LEU A CA 1
ATOM 693 C C . LEU A 1 95 ? 16.506 2.993 3.823 1.00 67.25 95 LEU A C 1
ATOM 695 O O . LEU A 1 95 ? 16.760 4.092 3.321 1.00 67.25 95 LEU A O 1
ATOM 699 N N . THR A 1 96 ? 17.183 1.885 3.534 1.00 73.75 96 THR A N 1
ATOM 700 C CA . THR A 1 96 ? 18.196 1.846 2.479 1.00 73.75 96 THR A CA 1
ATOM 701 C C . THR A 1 96 ? 17.607 2.385 1.169 1.00 73.75 96 THR A C 1
ATOM 703 O O . THR A 1 96 ? 16.467 2.079 0.816 1.00 73.75 96 THR A O 1
ATOM 706 N N . ASN A 1 97 ? 18.368 3.212 0.442 1.00 75.56 97 ASN A N 1
ATOM 707 C CA . ASN A 1 97 ? 17.913 3.791 -0.825 1.00 75.56 97 ASN A CA 1
ATOM 708 C C . ASN A 1 97 ? 17.356 2.701 -1.752 1.00 75.56 97 ASN A C 1
ATOM 710 O O . ASN A 1 97 ? 17.960 1.640 -1.889 1.00 75.56 97 ASN A O 1
ATOM 714 N N . HIS A 1 98 ? 16.217 2.979 -2.388 1.00 81.44 98 HIS A N 1
ATOM 715 C CA . HIS A 1 98 ? 15.523 2.083 -3.323 1.00 81.44 98 HIS A CA 1
ATOM 716 C C . HIS A 1 98 ? 14.917 0.810 -2.708 1.00 81.44 98 HIS A C 1
ATOM 718 O O . HIS A 1 98 ? 14.163 0.114 -3.391 1.00 81.44 98 HIS A O 1
ATOM 724 N N . SER A 1 99 ? 15.188 0.496 -1.434 1.00 85.81 99 SER A N 1
ATOM 725 C CA . SER A 1 99 ? 14.697 -0.731 -0.795 1.00 85.81 99 SER A CA 1
ATOM 726 C C . SER A 1 99 ? 13.167 -0.708 -0.668 1.00 85.81 99 SER A C 1
ATOM 728 O O . SER A 1 99 ? 12.492 -1.682 -1.014 1.00 85.81 99 SER A O 1
ATOM 730 N N . ARG A 1 100 ? 12.590 0.438 -0.277 1.00 86.69 100 ARG A N 1
ATOM 731 C CA . ARG A 1 100 ? 11.134 0.641 -0.193 1.00 86.69 100 ARG A CA 1
ATOM 732 C C . ARG A 1 100 ? 10.468 0.512 -1.560 1.00 86.69 100 ARG A C 1
ATOM 734 O O . ARG A 1 100 ? 9.457 -0.174 -1.680 1.00 86.69 100 ARG A O 1
ATOM 741 N N . GLU A 1 101 ? 11.008 1.175 -2.574 1.00 90.94 101 GLU A N 1
ATOM 742 C CA . GLU A 1 101 ? 10.500 1.142 -3.944 1.00 90.94 101 GLU A CA 1
ATOM 743 C C . GLU A 1 101 ? 10.484 -0.296 -4.476 1.00 90.94 101 GLU A C 1
ATOM 745 O O . GLU A 1 101 ? 9.439 -0.780 -4.914 1.00 90.94 101 GLU A O 1
ATOM 750 N N . ALA A 1 102 ? 11.608 -1.009 -4.345 1.00 93.19 102 ALA A N 1
ATOM 751 C CA . ALA A 1 102 ? 11.742 -2.399 -4.773 1.00 93.19 102 ALA A CA 1
ATOM 752 C C . ALA A 1 102 ? 10.734 -3.314 -4.069 1.00 93.19 102 ALA A C 1
ATOM 754 O O . ALA A 1 102 ? 10.067 -4.136 -4.704 1.00 93.19 102 ALA A O 1
ATOM 755 N N . LEU A 1 103 ? 10.573 -3.143 -2.757 1.00 91.56 103 LEU A N 1
ATOM 756 C CA . LEU A 1 103 ? 9.628 -3.915 -1.965 1.00 91.56 103 LEU A CA 1
ATOM 757 C C . LEU A 1 103 ? 8.180 -3.704 -2.410 1.00 91.56 103 LEU A C 1
ATOM 759 O O . LEU A 1 103 ? 7.442 -4.684 -2.525 1.00 91.56 103 LEU A O 1
ATOM 763 N N . LEU A 1 104 ? 7.767 -2.452 -2.626 1.00 92.12 104 LEU A N 1
ATOM 764 C CA . LEU A 1 104 ? 6.402 -2.116 -3.032 1.00 92.12 104 LEU A CA 1
ATOM 765 C C . LEU A 1 104 ? 6.105 -2.646 -4.443 1.00 92.12 104 LEU A C 1
ATOM 767 O O . LEU A 1 104 ? 5.052 -3.250 -4.650 1.00 92.12 104 LEU A O 1
ATOM 771 N N . LEU A 1 105 ? 7.048 -2.512 -5.383 1.00 95.50 105 LEU A N 1
ATOM 772 C CA . LEU A 1 105 ? 6.925 -3.084 -6.729 1.00 95.50 105 LEU A CA 1
ATOM 773 C C . LEU A 1 105 ? 6.778 -4.611 -6.687 1.00 95.50 105 LEU A C 1
ATOM 775 O O . LEU A 1 105 ? 5.905 -5.173 -7.346 1.00 95.50 105 LEU A O 1
ATOM 779 N N . HIS A 1 106 ? 7.600 -5.289 -5.888 1.00 95.88 106 HIS A N 1
ATOM 780 C CA . HIS A 1 106 ? 7.566 -6.745 -5.810 1.00 95.88 106 HIS A CA 1
ATOM 781 C C . HIS A 1 106 ? 6.337 -7.269 -5.054 1.00 95.88 106 HIS A C 1
ATOM 783 O O . HIS A 1 106 ? 5.641 -8.161 -5.528 1.00 95.88 106 HIS A O 1
ATOM 789 N N . THR A 1 107 ? 6.056 -6.719 -3.871 1.00 90.81 107 THR A N 1
ATOM 790 C CA . THR A 1 107 ? 5.089 -7.301 -2.925 1.00 90.81 107 THR A CA 1
ATOM 791 C C . THR A 1 107 ? 3.662 -6.832 -3.189 1.00 90.81 107 THR A C 1
ATOM 793 O O . THR A 1 107 ? 2.735 -7.625 -3.062 1.00 90.81 107 THR A O 1
ATOM 796 N N . ILE A 1 108 ? 3.467 -5.561 -3.558 1.00 90.50 108 ILE A N 1
ATOM 797 C CA . ILE A 1 108 ? 2.126 -5.003 -3.795 1.00 90.50 108 ILE A CA 1
ATOM 798 C C . ILE A 1 108 ? 1.741 -5.139 -5.265 1.00 90.50 108 ILE A C 1
ATOM 800 O O . ILE A 1 108 ? 0.619 -5.535 -5.588 1.00 90.50 108 ILE A O 1
ATOM 804 N N . GLU A 1 109 ? 2.667 -4.809 -6.164 1.00 93.88 109 GLU A N 1
ATOM 805 C CA . GLU A 1 109 ? 2.395 -4.808 -7.602 1.00 93.88 109 GLU A CA 1
ATOM 806 C C . GLU A 1 109 ? 2.721 -6.147 -8.279 1.00 93.88 109 GLU A C 1
ATOM 808 O O . GLU A 1 109 ? 2.262 -6.397 -9.393 1.00 93.88 109 GLU A O 1
ATOM 813 N N . GLY A 1 110 ? 3.416 -7.059 -7.596 1.00 94.44 110 GLY A N 1
ATOM 814 C CA . GLY A 1 110 ? 3.641 -8.422 -8.079 1.00 94.44 110 GLY A CA 1
ATOM 815 C C . GLY A 1 110 ? 4.656 -8.524 -9.216 1.00 94.44 110 GLY A C 1
ATOM 816 O O . GLY A 1 110 ? 4.619 -9.498 -9.964 1.00 94.44 110 GLY A O 1
ATOM 817 N N . PHE A 1 111 ? 5.534 -7.530 -9.378 1.00 96.62 111 PHE A N 1
ATOM 818 C CA . PHE A 1 111 ? 6.622 -7.602 -10.351 1.00 96.62 111 PHE A CA 1
ATOM 819 C C . PHE A 1 111 ? 7.672 -8.635 -9.927 1.00 96.62 111 PHE A C 1
ATOM 821 O O . PHE A 1 111 ? 8.033 -8.755 -8.751 1.00 96.62 111 PHE A O 1
ATOM 828 N N . SER A 1 112 ? 8.202 -9.371 -10.897 1.00 97.00 112 SER A N 1
ATOM 829 C CA . SER A 1 112 ? 9.375 -10.222 -10.715 1.00 97.00 112 SER A CA 1
ATOM 830 C C . SER A 1 112 ? 10.624 -9.385 -10.418 1.00 97.00 112 SER A C 1
ATOM 832 O O . SER A 1 112 ? 10.685 -8.202 -10.738 1.00 97.00 112 SER A O 1
ATOM 834 N N . PHE A 1 113 ? 11.665 -9.996 -9.846 1.00 97.12 113 PHE A N 1
ATOM 835 C CA . PHE A 1 113 ? 12.927 -9.286 -9.585 1.00 97.12 113 PHE A CA 1
ATOM 836 C C . PHE A 1 113 ? 13.575 -8.720 -10.857 1.00 97.12 113 PHE A C 1
ATOM 838 O O . PHE A 1 113 ? 14.239 -7.693 -10.798 1.00 97.12 113 PHE A O 1
ATOM 845 N N . GLU A 1 114 ? 13.357 -9.363 -12.005 1.00 96.62 114 GLU A N 1
ATOM 846 C CA . GLU A 1 114 ? 13.845 -8.870 -13.292 1.00 96.62 114 GLU A CA 1
ATOM 847 C C . GLU A 1 114 ? 13.113 -7.590 -13.715 1.00 96.62 114 GLU A C 1
ATOM 849 O O . GLU A 1 114 ? 13.756 -6.597 -14.042 1.00 96.62 114 GLU A O 1
ATOM 854 N N . GLU A 1 115 ? 11.781 -7.570 -13.628 1.00 96.69 115 GLU A N 1
ATOM 855 C CA . GLU A 1 115 ? 10.979 -6.373 -13.923 1.00 96.69 115 GLU A CA 1
ATOM 856 C C . GLU A 1 115 ? 11.261 -5.244 -12.919 1.00 96.69 115 GLU A C 1
ATOM 858 O O . GLU A 1 115 ? 11.385 -4.086 -13.313 1.00 96.69 115 GLU A O 1
ATOM 863 N N . VAL A 1 116 ? 11.436 -5.562 -11.630 1.00 96.75 116 VAL A N 1
ATOM 864 C CA . VAL A 1 116 ? 11.851 -4.580 -10.611 1.00 96.75 116 VAL A CA 1
ATOM 865 C C . VAL A 1 116 ? 13.203 -3.965 -10.976 1.00 96.75 116 VAL A C 1
ATOM 867 O O . VAL A 1 116 ? 13.340 -2.743 -10.931 1.00 96.75 116 VAL A O 1
ATOM 870 N N . GLY A 1 117 ? 14.175 -4.783 -11.394 1.00 95.88 117 GLY A N 1
ATOM 871 C CA . GLY A 1 117 ? 15.471 -4.306 -11.877 1.00 95.88 117 GLY A CA 1
ATOM 872 C C . GLY A 1 117 ? 15.339 -3.384 -13.090 1.00 95.88 117 GLY A C 1
ATOM 873 O O . GLY A 1 117 ? 15.916 -2.298 -13.108 1.00 95.88 117 GLY A O 1
ATOM 874 N N . GLN A 1 118 ? 14.486 -3.737 -14.057 1.00 95.25 118 GLN A N 1
ATOM 875 C CA . GLN A 1 118 ? 14.198 -2.894 -15.225 1.00 95.25 118 GLN A CA 1
ATOM 876 C C . GLN A 1 118 ? 13.535 -1.554 -14.860 1.00 95.25 118 GLN A C 1
ATOM 878 O O . GLN A 1 118 ? 13.789 -0.551 -15.529 1.00 95.25 118 GLN A O 1
ATOM 883 N N . ILE A 1 119 ? 12.690 -1.524 -13.823 1.00 95.19 119 ILE A N 1
ATOM 884 C CA . ILE A 1 119 ? 12.010 -0.310 -13.343 1.00 95.19 119 ILE A CA 1
ATOM 885 C C . ILE A 1 119 ? 12.979 0.603 -12.591 1.00 95.19 119 ILE A C 1
ATOM 887 O O . ILE A 1 119 ? 12.988 1.807 -12.839 1.00 95.19 119 ILE A O 1
ATOM 891 N N . ILE A 1 120 ? 13.782 0.038 -11.686 1.00 93.38 120 ILE A N 1
ATOM 892 C CA . ILE A 1 120 ? 14.681 0.788 -10.795 1.00 93.38 120 ILE A CA 1
ATOM 893 C C . ILE A 1 120 ? 16.005 1.155 -11.484 1.00 93.38 120 ILE A C 1
ATOM 895 O O . ILE A 1 120 ? 16.620 2.163 -11.136 1.00 93.38 120 ILE A O 1
ATOM 899 N N . GLY A 1 121 ? 16.418 0.385 -12.494 1.00 93.12 121 GLY A N 1
ATOM 900 C CA . GLY A 1 121 ? 17.685 0.557 -13.206 1.00 93.12 121 GLY A CA 1
ATOM 901 C C . GLY A 1 121 ? 18.852 -0.212 -12.582 1.00 93.12 121 GLY A C 1
ATOM 902 O O . GLY A 1 121 ? 19.982 0.265 -12.639 1.00 93.12 121 GLY A O 1
ATOM 903 N N . VAL A 1 122 ? 18.578 -1.377 -11.993 1.00 94.81 122 VAL A N 1
ATOM 904 C CA . VAL A 1 122 ? 19.560 -2.273 -11.354 1.00 94.81 122 VAL A CA 1
ATOM 905 C C . VAL A 1 122 ? 19.460 -3.683 -11.938 1.00 94.81 122 VAL A C 1
ATOM 907 O O . VAL A 1 122 ? 18.498 -3.998 -12.645 1.00 94.81 122 VAL A O 1
ATOM 910 N N . ASP A 1 123 ? 20.445 -4.541 -11.673 1.00 96.69 123 ASP A N 1
ATOM 911 C CA . ASP A 1 123 ? 20.344 -5.945 -12.075 1.00 96.69 123 ASP A CA 1
ATOM 912 C C . ASP A 1 123 ? 19.360 -6.735 -11.187 1.00 96.69 123 ASP A C 1
ATOM 914 O O . ASP A 1 123 ? 18.825 -6.248 -10.186 1.00 96.69 123 ASP A O 1
ATOM 918 N N . LYS A 1 124 ? 19.045 -7.962 -11.608 1.00 96.75 124 LYS A N 1
ATOM 919 C CA . LYS A 1 124 ? 18.054 -8.812 -10.938 1.00 96.75 124 LYS A CA 1
ATOM 920 C C . LYS A 1 124 ? 18.504 -9.197 -9.528 1.00 96.75 124 LYS A C 1
ATOM 922 O O . LYS A 1 124 ? 17.673 -9.309 -8.622 1.00 96.75 124 LYS A O 1
ATOM 927 N N . GLU A 1 125 ? 19.791 -9.467 -9.358 1.00 97.25 125 GLU A N 1
ATOM 928 C CA . GLU A 1 125 ? 20.392 -9.866 -8.092 1.00 97.25 125 GLU A CA 1
ATOM 929 C C . GLU A 1 125 ? 20.322 -8.714 -7.082 1.00 97.25 125 GLU A C 1
ATOM 931 O O . GLU A 1 125 ? 19.858 -8.920 -5.959 1.00 97.25 125 GLU A O 1
ATOM 936 N N . GLU A 1 126 ? 20.658 -7.498 -7.512 1.00 95.19 126 GLU A N 1
ATOM 937 C CA . GLU A 1 126 ? 20.545 -6.267 -6.732 1.00 95.19 126 GLU A CA 1
ATOM 938 C C . GLU A 1 126 ? 19.081 -5.945 -6.402 1.00 95.19 126 GLU A C 1
ATOM 940 O O . GLU A 1 126 ? 18.757 -5.663 -5.249 1.00 95.19 126 GLU A O 1
ATOM 945 N N . ALA A 1 127 ? 18.153 -6.080 -7.356 1.00 95.81 127 ALA A N 1
ATOM 946 C CA . ALA A 1 127 ? 16.720 -5.915 -7.092 1.00 95.81 127 ALA A CA 1
ATOM 947 C C . ALA A 1 127 ? 16.212 -6.892 -6.017 1.00 95.81 127 ALA A C 1
ATOM 949 O O . ALA A 1 127 ? 15.457 -6.511 -5.119 1.00 95.81 127 ALA A O 1
ATOM 950 N N . SER A 1 128 ? 16.640 -8.155 -6.085 1.00 96.38 128 SER A N 1
ATOM 951 C CA . SER A 1 128 ? 16.328 -9.154 -5.062 1.00 96.38 128 SER A CA 1
ATOM 952 C C . SER A 1 128 ? 16.921 -8.766 -3.707 1.00 96.38 128 SER A C 1
ATOM 954 O O . SER A 1 128 ? 16.230 -8.856 -2.690 1.00 96.38 128 SER A O 1
ATOM 956 N N . GLU A 1 129 ? 18.177 -8.321 -3.670 1.00 95.50 129 GLU A N 1
ATOM 957 C CA . GLU A 1 129 ? 18.836 -7.878 -2.442 1.00 95.50 129 GLU A CA 1
ATOM 958 C C . GLU A 1 129 ? 18.117 -6.679 -1.807 1.00 95.50 129 GLU A C 1
ATOM 960 O O . GLU A 1 129 ? 17.810 -6.727 -0.614 1.00 95.50 129 GLU A O 1
ATOM 965 N N . LEU A 1 130 ? 17.733 -5.670 -2.595 1.00 93.81 130 LEU A N 1
ATOM 966 C CA . LEU A 1 130 ? 16.953 -4.513 -2.139 1.00 93.81 130 LEU A CA 1
ATOM 967 C C . LEU A 1 130 ? 15.633 -4.929 -1.480 1.00 93.81 130 LEU A C 1
ATOM 969 O O . LEU A 1 130 ? 15.299 -4.436 -0.400 1.00 93.81 130 LEU A O 1
ATOM 973 N N . VAL A 1 131 ? 14.903 -5.877 -2.079 1.00 92.81 131 VAL A N 1
ATOM 974 C CA . VAL A 1 131 ? 13.664 -6.413 -1.492 1.00 92.81 131 VAL A CA 1
ATOM 975 C C . VAL A 1 131 ? 13.943 -7.115 -0.160 1.00 92.81 131 VAL A C 1
ATOM 977 O O . VAL A 1 131 ? 13.183 -6.940 0.795 1.00 92.81 131 VAL A O 1
ATOM 980 N N . GLN A 1 132 ? 15.019 -7.902 -0.059 1.00 91.81 132 GLN A N 1
ATOM 981 C CA . GLN A 1 132 ? 15.370 -8.583 1.194 1.00 91.81 132 GLN A CA 1
ATOM 982 C C . GLN A 1 132 ? 15.812 -7.606 2.288 1.00 91.81 132 GLN A C 1
ATOM 984 O O . GLN A 1 132 ? 15.432 -7.783 3.448 1.00 91.81 132 GLN A O 1
ATOM 989 N N . ILE A 1 133 ? 16.580 -6.574 1.930 1.00 90.06 133 ILE A N 1
ATOM 990 C CA . ILE A 1 133 ? 16.973 -5.496 2.843 1.00 90.06 133 ILE A CA 1
ATOM 991 C C . ILE A 1 133 ? 15.720 -4.813 3.383 1.00 90.06 133 ILE A C 1
ATOM 993 O O . ILE A 1 133 ? 15.536 -4.769 4.596 1.00 90.06 133 ILE A O 1
ATOM 997 N N . ALA A 1 134 ? 14.811 -4.388 2.503 1.00 86.88 134 ALA A N 1
ATOM 998 C CA . ALA A 1 134 ? 13.570 -3.732 2.902 1.00 86.88 134 ALA A CA 1
ATOM 999 C C . ALA A 1 134 ? 12.721 -4.602 3.836 1.00 86.88 134 ALA A C 1
ATOM 1001 O O . ALA A 1 134 ? 12.216 -4.120 4.846 1.00 86.88 134 ALA A O 1
ATOM 1002 N N . ARG A 1 135 ? 12.588 -5.903 3.541 1.00 85.50 135 ARG A N 1
ATOM 1003 C CA . ARG A 1 135 ? 11.865 -6.843 4.414 1.00 85.50 135 ARG A CA 1
ATOM 1004 C C . ARG A 1 135 ? 12.473 -6.920 5.806 1.00 85.50 135 ARG A C 1
ATOM 1006 O O . ARG A 1 135 ? 11.727 -6.924 6.778 1.00 85.50 135 ARG A O 1
ATOM 1013 N N . ARG A 1 136 ? 13.802 -6.968 5.906 1.00 84.19 136 ARG A N 1
ATOM 1014 C CA . ARG A 1 136 ? 14.504 -7.001 7.194 1.00 84.19 136 ARG A CA 1
ATOM 1015 C C . ARG A 1 136 ? 14.328 -5.692 7.954 1.00 84.19 136 ARG A C 1
ATOM 1017 O O . ARG A 1 136 ? 13.938 -5.712 9.112 1.00 84.19 136 ARG A O 1
ATOM 1024 N N . GLU A 1 137 ? 14.533 -4.566 7.277 1.00 82.75 137 GLU A N 1
ATOM 1025 C CA . GLU A 1 137 ? 14.359 -3.238 7.868 1.00 82.75 137 GLU A CA 1
ATOM 1026 C C . GLU A 1 137 ? 12.919 -3.007 8.360 1.00 82.75 137 GLU A C 1
ATOM 1028 O O . GLU A 1 137 ? 12.718 -2.350 9.382 1.00 82.75 137 GLU A O 1
ATOM 1033 N N . MET A 1 138 ? 11.912 -3.562 7.675 1.00 75.25 138 MET A N 1
ATOM 1034 C CA . MET A 1 138 ? 10.521 -3.541 8.140 1.00 75.25 138 MET A CA 1
ATOM 1035 C C . MET A 1 138 ? 10.260 -4.505 9.298 1.00 75.25 138 MET A C 1
ATOM 1037 O O . MET A 1 138 ? 9.588 -4.119 10.247 1.00 75.25 138 MET A O 1
ATOM 1041 N N . ALA A 1 139 ? 10.778 -5.736 9.236 1.00 72.56 139 ALA A N 1
ATOM 1042 C CA . ALA A 1 139 ? 10.596 -6.737 10.290 1.00 72.56 139 ALA A CA 1
ATOM 1043 C C . ALA A 1 139 ? 11.197 -6.283 11.629 1.00 72.56 139 ALA A C 1
ATOM 1045 O O . ALA A 1 139 ? 10.656 -6.587 12.689 1.00 72.56 139 ALA A O 1
ATOM 1046 N N . ASP A 1 140 ? 12.273 -5.498 11.579 1.00 66.12 140 ASP A N 1
ATOM 1047 C CA . ASP A 1 140 ? 12.924 -4.942 12.764 1.00 66.12 140 ASP A CA 1
ATOM 1048 C C . ASP A 1 140 ? 12.127 -3.783 13.407 1.00 66.12 140 ASP A C 1
ATOM 1050 O O . ASP A 1 140 ? 12.561 -3.227 14.420 1.00 66.12 140 ASP A O 1
ATOM 1054 N N . ASN A 1 141 ? 10.964 -3.390 12.858 1.00 62.97 141 ASN A N 1
ATOM 1055 C CA . ASN A 1 141 ? 10.246 -2.190 13.281 1.00 62.97 141 ASN A CA 1
ATOM 1056 C C . ASN A 1 141 ? 8.738 -2.370 13.556 1.00 62.97 141 ASN A C 1
ATOM 1058 O O . ASN A 1 141 ? 7.927 -2.578 12.663 1.00 62.97 141 ASN A O 1
ATOM 1062 N N . VAL A 1 142 ? 8.403 -2.051 14.815 1.00 64.75 142 VAL A N 1
ATOM 1063 C CA . VAL A 1 142 ? 7.100 -1.661 15.393 1.00 64.75 142 VAL A CA 1
ATOM 1064 C C . VAL A 1 142 ? 6.072 -2.781 15.584 1.00 64.75 142 VAL A C 1
ATOM 1066 O O . VAL A 1 142 ? 5.186 -2.991 14.766 1.00 64.75 142 VAL A O 1
ATOM 1069 N N . ALA A 1 143 ? 6.073 -3.366 16.786 1.00 74.88 143 ALA A N 1
ATOM 1070 C CA . ALA A 1 143 ? 4.847 -3.886 17.386 1.00 74.88 143 ALA A CA 1
ATOM 1071 C C . ALA A 1 143 ? 3.891 -2.710 17.657 1.00 74.88 143 ALA A C 1
ATOM 1073 O O . ALA A 1 143 ? 4.295 -1.680 18.203 1.00 74.88 143 ALA A O 1
ATOM 1074 N N . GLY A 1 144 ? 2.632 -2.860 17.262 1.00 87.19 144 GLY A N 1
ATOM 1075 C CA . GLY A 1 144 ? 1.604 -1.826 17.362 1.00 87.19 144 GLY A CA 1
ATOM 1076 C C . GLY A 1 144 ? 0.254 -2.447 17.680 1.00 87.19 144 GLY A C 1
ATOM 1077 O O . GLY A 1 144 ? 0.114 -3.671 17.658 1.00 87.19 144 GLY A O 1
ATOM 1078 N N . SER A 1 145 ? -0.723 -1.609 18.000 1.00 93.12 145 SER A N 1
ATOM 1079 C CA . SER A 1 145 ? -2.094 -2.037 18.257 1.00 93.12 145 SER A CA 1
ATOM 1080 C C . SER A 1 145 ? -2.958 -1.865 17.002 1.00 93.12 145 SER A C 1
ATOM 1082 O O . SER A 1 145 ? -2.990 -0.791 16.403 1.00 93.12 145 SER A O 1
ATOM 1084 N N . VAL A 1 146 ? -3.626 -2.929 16.564 1.00 95.19 146 VAL A N 1
ATOM 1085 C CA . VAL A 1 146 ? -4.384 -2.969 15.307 1.00 95.19 146 VAL A CA 1
ATOM 1086 C C . VAL A 1 146 ? -5.837 -3.303 15.598 1.00 95.19 146 VAL A C 1
ATOM 1088 O O . VAL A 1 146 ? -6.128 -4.267 16.299 1.00 95.19 146 VAL A O 1
ATOM 1091 N N . MET A 1 147 ? -6.752 -2.526 15.039 1.00 95.69 147 MET A N 1
ATOM 1092 C CA . MET A 1 147 ? -8.174 -2.848 15.036 1.00 95.69 147 MET A CA 1
ATOM 1093 C C . MET A 1 147 ? -8.570 -3.419 13.680 1.00 95.69 147 MET A C 1
ATOM 1095 O O . MET A 1 147 ? -8.107 -2.923 12.656 1.00 95.69 147 MET A O 1
ATOM 1099 N N . ILE A 1 148 ? -9.446 -4.422 13.679 1.00 96.06 148 ILE A N 1
ATOM 1100 C CA . ILE A 1 148 ? -9.989 -5.029 12.461 1.00 96.06 148 ILE A CA 1
ATOM 1101 C C . ILE A 1 148 ? -11.488 -4.716 12.390 1.00 96.06 148 ILE A C 1
ATOM 1103 O O . ILE A 1 148 ? -12.196 -4.860 13.386 1.00 96.06 148 ILE A O 1
ATOM 1107 N N . ILE A 1 149 ? -11.967 -4.269 11.233 1.00 94.44 149 ILE A N 1
ATOM 1108 C CA . ILE A 1 149 ? -13.383 -4.069 10.916 1.00 94.44 149 ILE A CA 1
ATOM 1109 C C . ILE A 1 149 ? -13.705 -4.996 9.745 1.00 94.44 149 ILE A C 1
ATOM 1111 O O . ILE A 1 149 ? -13.279 -4.731 8.626 1.00 94.44 149 ILE A O 1
ATOM 1115 N N . GLU A 1 150 ? -14.384 -6.100 10.029 1.00 93.94 150 GLU A N 1
ATOM 1116 C CA . GLU A 1 150 ? -14.645 -7.194 9.092 1.00 93.94 150 GLU A CA 1
ATOM 1117 C C . GLU A 1 150 ? -15.845 -8.003 9.601 1.00 93.94 150 GLU A C 1
ATOM 1119 O O . GLU A 1 150 ? -15.871 -8.424 10.765 1.00 93.94 150 GLU A O 1
ATOM 1124 N N . ASP A 1 151 ? -16.855 -8.206 8.760 1.00 90.56 151 ASP A N 1
ATOM 1125 C CA . ASP A 1 151 ? -18.056 -8.962 9.108 1.00 90.56 151 ASP A CA 1
ATOM 1126 C C . ASP A 1 151 ? -17.907 -10.462 8.826 1.00 90.56 151 ASP A C 1
ATOM 1128 O O . ASP A 1 151 ? -18.495 -11.289 9.541 1.00 90.56 151 ASP A O 1
ATOM 1132 N N . GLU A 1 152 ? -17.072 -10.839 7.854 1.00 91.06 152 GLU A N 1
ATOM 1133 C CA . GLU A 1 152 ? -16.812 -12.233 7.526 1.00 91.06 152 GLU A CA 1
ATOM 1134 C C . GLU A 1 152 ? -15.833 -12.867 8.522 1.00 91.06 152 GLU A C 1
ATOM 1136 O O . GLU A 1 152 ? -14.624 -12.640 8.513 1.00 91.06 152 GLU A O 1
ATOM 1141 N N . ALA A 1 153 ? -16.352 -13.749 9.382 1.00 90.81 153 ALA A N 1
ATOM 1142 C CA . ALA A 1 153 ? -15.577 -14.337 10.476 1.00 90.81 153 ALA A CA 1
ATOM 1143 C C . ALA A 1 153 ? -14.298 -15.071 10.025 1.00 90.81 153 ALA A C 1
ATOM 1145 O O . ALA A 1 153 ? -13.319 -15.062 10.762 1.00 90.81 153 ALA A O 1
ATOM 1146 N N . ILE A 1 154 ? -14.304 -15.708 8.849 1.00 93.44 154 ILE A N 1
ATOM 1147 C CA . ILE A 1 154 ? -13.123 -16.410 8.320 1.00 93.44 154 ILE A CA 1
ATOM 1148 C C . ILE A 1 154 ? -12.055 -15.397 7.892 1.00 93.44 154 ILE A C 1
ATOM 1150 O O . ILE A 1 154 ? -10.906 -15.523 8.303 1.00 93.44 154 ILE A O 1
ATOM 1154 N N . ILE A 1 155 ? -12.445 -14.360 7.144 1.00 91.75 155 ILE A N 1
ATOM 1155 C CA . ILE A 1 155 ? -11.534 -13.303 6.688 1.00 91.75 155 ILE A CA 1
ATOM 1156 C C . ILE A 1 155 ? -10.940 -12.565 7.895 1.00 91.75 155 ILE A C 1
ATOM 1158 O O . ILE A 1 155 ? -9.730 -12.359 7.965 1.00 91.75 155 ILE A O 1
ATOM 1162 N N . ALA A 1 156 ? -11.761 -12.266 8.905 1.00 93.50 156 ALA A N 1
ATOM 1163 C CA . ALA A 1 156 ? -11.305 -11.630 10.136 1.00 93.50 156 ALA A CA 1
ATOM 1164 C C . ALA A 1 156 ? -10.257 -12.469 10.889 1.00 93.50 156 ALA A C 1
ATOM 1166 O O . ALA A 1 156 ? -9.271 -11.913 11.371 1.00 93.50 156 ALA A O 1
ATOM 1167 N N . MET A 1 157 ? -10.449 -13.793 10.980 1.00 92.94 157 MET A N 1
ATOM 1168 C CA . MET A 1 157 ? -9.492 -14.713 11.618 1.00 92.94 157 MET A CA 1
ATOM 1169 C C . MET A 1 157 ? -8.174 -14.801 10.844 1.00 92.94 157 MET A C 1
ATO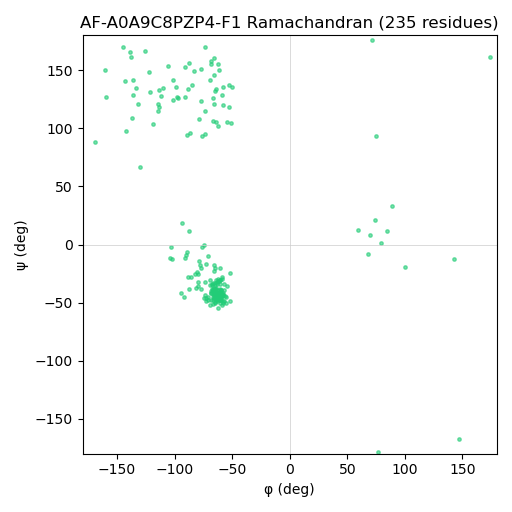M 1171 O O . MET A 1 157 ? -7.104 -14.848 11.456 1.00 92.94 157 MET A O 1
ATOM 1175 N N . ASP A 1 158 ? -8.237 -14.803 9.512 1.00 95.00 158 ASP A N 1
ATOM 1176 C CA . ASP 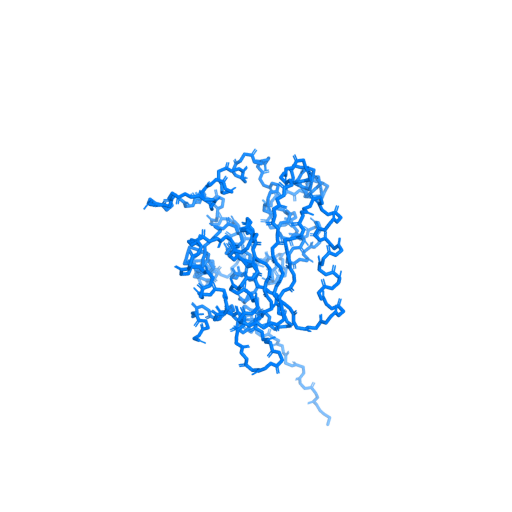A 1 158 ? -7.046 -14.816 8.663 1.00 95.00 158 ASP A CA 1
ATOM 1177 C C . ASP A 1 158 ? -6.250 -13.514 8.838 1.00 95.00 158 ASP A C 1
ATOM 1179 O O . ASP A 1 158 ? -5.038 -13.550 9.066 1.00 95.00 158 ASP A O 1
ATOM 1183 N N . ILE A 1 159 ? -6.927 -12.359 8.821 1.00 94.44 159 ILE A N 1
ATOM 1184 C CA . ILE A 1 159 ? -6.301 -11.051 9.060 1.00 94.44 159 ILE A CA 1
ATOM 1185 C C . ILE A 1 159 ? -5.710 -10.980 10.473 1.00 94.44 159 ILE A C 1
ATOM 1187 O O . ILE A 1 159 ? -4.567 -10.555 10.630 1.00 94.44 159 ILE A O 1
ATOM 1191 N N . GLU A 1 160 ? -6.452 -11.403 11.501 1.00 95.31 160 GLU A N 1
ATOM 1192 C CA . GLU A 1 160 ? -5.966 -11.455 12.886 1.00 95.31 160 GLU A CA 1
ATOM 1193 C C . GLU A 1 160 ? -4.687 -12.291 12.995 1.00 95.31 160 GLU A C 1
ATOM 1195 O O . GLU A 1 160 ? -3.716 -11.852 13.616 1.00 95.31 160 GLU A O 1
ATOM 1200 N N . SER A 1 161 ? -4.660 -13.457 12.345 1.00 93.81 161 SER A N 1
ATOM 1201 C CA . SER A 1 161 ? -3.494 -14.345 12.340 1.00 93.81 161 SER A CA 1
ATOM 1202 C C . SER A 1 161 ? -2.283 -13.678 11.687 1.00 93.81 161 SER A C 1
ATOM 1204 O O . SER A 1 161 ? -1.207 -13.663 12.281 1.00 93.81 161 SER A O 1
ATOM 1206 N N . ILE A 1 162 ? -2.463 -13.043 10.523 1.00 92.00 162 ILE A N 1
ATOM 1207 C CA . ILE A 1 162 ? -1.397 -12.301 9.825 1.00 92.00 162 ILE A CA 1
ATOM 1208 C C . ILE A 1 162 ? -0.855 -11.169 10.709 1.00 92.00 162 ILE A C 1
ATOM 1210 O O . ILE A 1 162 ? 0.356 -11.016 10.870 1.00 92.00 162 ILE A O 1
ATOM 1214 N N . VAL A 1 163 ? -1.746 -10.380 11.314 1.00 91.75 163 VAL A N 1
ATOM 1215 C CA . VAL A 1 163 ? -1.383 -9.258 12.190 1.00 91.75 163 VAL A CA 1
ATOM 1216 C C . VAL A 1 163 ? -0.594 -9.745 13.412 1.00 91.75 163 VAL A C 1
ATOM 1218 O O . VAL A 1 163 ? 0.411 -9.130 13.780 1.00 91.75 163 VAL A O 1
ATOM 1221 N N . ALA A 1 164 ? -1.007 -10.863 14.015 1.00 89.81 164 ALA A N 1
ATOM 1222 C CA . ALA A 1 164 ? -0.326 -11.468 15.154 1.00 89.81 164 ALA A CA 1
ATOM 1223 C C . ALA A 1 164 ? 1.048 -12.054 14.783 1.00 89.81 164 ALA A C 1
ATOM 1225 O O . ALA A 1 164 ? 2.014 -11.859 15.523 1.00 89.81 164 ALA A O 1
ATOM 1226 N N . GLU A 1 165 ? 1.169 -12.723 13.632 1.00 88.62 165 GLU A N 1
ATOM 1227 C CA . GLU A 1 165 ? 2.442 -13.246 13.112 1.00 88.62 165 GLU A CA 1
ATOM 1228 C C . GLU A 1 165 ? 3.459 -12.132 12.826 1.00 88.62 165 GLU A C 1
ATOM 1230 O O . GLU A 1 165 ? 4.660 -12.321 13.017 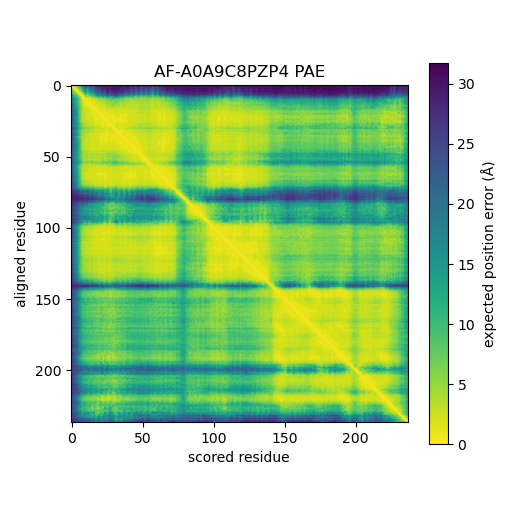1.00 88.62 165 GLU A O 1
ATOM 1235 N N . MET A 1 166 ? 2.980 -10.945 12.442 1.00 85.25 166 MET A N 1
ATOM 1236 C CA . MET A 1 166 ? 3.796 -9.737 12.284 1.00 85.25 166 MET A CA 1
ATOM 1237 C C . MET A 1 166 ? 4.188 -9.076 13.621 1.00 85.25 166 MET A C 1
ATOM 1239 O O . MET A 1 166 ? 4.915 -8.084 13.628 1.00 85.25 166 MET A O 1
ATOM 1243 N N . GLY A 1 167 ? 3.742 -9.612 14.764 1.00 87.62 167 GLY A N 1
ATOM 1244 C CA . GLY A 1 167 ? 4.084 -9.119 16.102 1.00 87.62 167 GLY A CA 1
ATOM 1245 C C . GLY A 1 167 ? 3.216 -7.960 16.602 1.00 87.62 167 GLY A C 1
ATOM 1246 O O . GLY A 1 167 ? 3.546 -7.340 17.618 1.00 87.62 167 GLY A O 1
ATOM 1247 N N . HIS A 1 168 ? 2.110 -7.651 15.922 1.00 91.44 168 HIS A N 1
ATOM 1248 C CA . HIS A 1 168 ? 1.150 -6.647 16.371 1.00 91.44 168 HIS A CA 1
ATOM 1249 C C . HIS A 1 168 ? 0.092 -7.257 17.304 1.00 91.44 168 HIS A C 1
ATOM 1251 O O . HIS A 1 168 ? -0.199 -8.451 17.270 1.00 91.44 168 HIS A O 1
ATOM 1257 N N . ARG A 1 169 ? -0.516 -6.416 18.144 1.00 94.31 169 ARG A N 1
ATOM 1258 C CA . ARG A 1 169 ? -1.628 -6.797 19.021 1.00 94.31 169 ARG A CA 1
ATOM 1259 C C . ARG A 1 169 ? -2.949 -6.385 18.383 1.00 94.31 169 ARG A C 1
ATOM 1261 O O . ARG A 1 169 ? -3.143 -5.201 18.130 1.00 94.31 169 ARG A O 1
ATOM 1268 N N . VAL A 1 170 ? -3.889 -7.314 18.240 1.00 95.69 170 VAL A N 1
ATOM 1269 C CA . VAL A 1 170 ? -5.267 -6.974 17.859 1.00 95.69 170 VAL A CA 1
ATOM 1270 C C . VAL A 1 170 ? -6.018 -6.401 19.069 1.00 95.69 170 VAL A C 1
ATOM 1272 O O . VAL A 1 170 ? -6.063 -7.027 20.129 1.00 95.69 170 VAL A O 1
ATOM 1275 N N . THR A 1 171 ? -6.561 -5.186 18.946 1.00 95.25 171 THR A N 1
ATOM 1276 C CA . THR A 1 171 ? -7.357 -4.522 20.002 1.00 95.25 171 THR A CA 1
ATOM 1277 C C . THR A 1 171 ? -8.792 -5.035 20.040 1.00 95.25 171 THR A C 1
ATOM 1279 O O . THR A 1 171 ? -9.403 -5.126 21.103 1.00 95.25 171 THR A O 1
ATOM 1282 N N . GLY A 1 172 ? -9.319 -5.403 18.874 1.00 94.31 172 GLY A N 1
ATOM 1283 C CA . GLY A 1 172 ? -10.642 -5.977 18.704 1.00 94.31 172 GLY A CA 1
ATOM 1284 C C . GLY A 1 172 ? -10.995 -6.159 17.230 1.00 94.31 172 GLY A C 1
ATOM 1285 O O . GLY A 1 172 ? -10.396 -5.533 16.351 1.00 94.31 172 GLY A O 1
ATOM 1286 N N . ILE A 1 173 ? -11.987 -7.015 16.992 1.00 95.69 173 ILE A N 1
ATOM 1287 C CA . ILE A 1 173 ? -12.586 -7.268 15.682 1.00 95.69 173 ILE A CA 1
ATOM 1288 C C . ILE A 1 173 ? -14.030 -6.773 15.748 1.00 95.69 173 ILE A C 1
ATOM 1290 O O . ILE A 1 173 ? -14.825 -7.308 16.520 1.00 95.69 173 ILE A O 1
ATOM 1294 N N . ALA A 1 174 ? -14.353 -5.744 14.973 1.00 93.25 174 ALA A N 1
ATOM 1295 C CA . ALA A 1 174 ? -15.699 -5.207 14.846 1.00 93.25 174 ALA A CA 1
ATOM 1296 C C . ALA A 1 174 ? -16.377 -5.743 13.587 1.00 93.25 174 ALA A C 1
ATOM 1298 O O . ALA A 1 174 ? -15.780 -5.720 12.517 1.00 93.25 174 ALA A O 1
ATOM 1299 N N . ARG A 1 175 ? -17.639 -6.158 13.701 1.00 90.69 175 ARG A N 1
ATOM 1300 C CA . ARG A 1 175 ? -18.438 -6.656 12.568 1.00 90.69 175 ARG A CA 1
ATOM 1301 C C . ARG A 1 175 ? -19.436 -5.636 12.037 1.00 90.69 175 ARG A C 1
ATOM 1303 O O . ARG A 1 175 ? -20.041 -5.848 10.995 1.00 90.69 175 ARG A O 1
ATOM 1310 N N . THR A 1 176 ? -19.661 -4.556 12.782 1.00 88.12 176 THR A N 1
ATOM 1311 C CA . THR A 1 176 ? -20.585 -3.479 12.413 1.00 88.12 176 THR A CA 1
ATOM 1312 C C . THR A 1 176 ? -19.983 -2.119 12.735 1.00 88.12 176 THR A C 1
ATOM 1314 O O . THR A 1 176 ? -19.086 -1.998 13.576 1.00 88.12 176 THR A O 1
ATOM 1317 N N . ARG A 1 177 ? -20.524 -1.070 12.110 1.00 87.38 177 ARG A N 1
ATOM 1318 C CA . ARG A 1 177 ? -20.156 0.329 12.373 1.00 87.38 177 ARG A CA 1
ATOM 1319 C C . ARG A 1 177 ? -20.222 0.704 13.859 1.00 87.38 177 ARG A C 1
ATOM 1321 O O . ARG A 1 177 ? -19.266 1.259 14.398 1.00 87.38 177 ARG A O 1
ATOM 1328 N N . ASP A 1 178 ? -21.318 0.366 14.536 1.00 87.75 178 ASP A N 1
ATOM 1329 C CA . ASP A 1 178 ? -21.517 0.703 15.954 1.00 87.75 178 ASP A CA 1
ATOM 1330 C C . ASP A 1 178 ? -20.525 -0.030 16.866 1.00 87.75 178 ASP A C 1
ATOM 1332 O O . ASP A 1 178 ? -19.998 0.536 17.830 1.00 87.75 178 ASP A O 1
ATOM 1336 N N . GLU A 1 179 ? -20.251 -1.300 16.557 1.00 90.81 179 GLU A N 1
ATOM 1337 C CA . GLU A 1 179 ? -19.245 -2.081 17.269 1.00 90.81 179 GLU A CA 1
ATOM 1338 C C . GLU A 1 179 ? -17.849 -1.493 17.059 1.00 90.81 179 GLU A C 1
ATOM 1340 O O . GLU A 1 179 ? -17.082 -1.399 18.020 1.00 90.81 179 GLU A O 1
ATOM 1345 N N . ALA A 1 180 ? -17.553 -1.015 15.847 1.00 91.12 180 ALA A N 1
ATOM 1346 C CA . ALA A 1 180 ? -16.274 -0.410 15.522 1.00 91.12 180 ALA A CA 1
ATOM 1347 C C . ALA A 1 180 ? -16.003 0.831 16.381 1.00 91.12 180 ALA A C 1
ATOM 1349 O O . ALA A 1 180 ? -14.979 0.917 17.061 1.00 91.12 180 ALA A O 1
ATOM 1350 N N . VAL A 1 181 ? -16.963 1.756 16.452 1.00 90.12 181 VAL A N 1
ATOM 1351 C CA . VAL A 1 181 ? -16.845 2.958 17.292 1.00 90.12 181 VAL A CA 1
ATOM 1352 C C . VAL A 1 181 ? -16.703 2.589 18.772 1.00 90.12 181 VAL A C 1
ATOM 1354 O O . VAL A 1 181 ? -15.882 3.167 19.488 1.00 90.12 181 VAL A O 1
ATOM 1357 N N . LYS A 1 182 ? -17.475 1.607 19.251 1.00 92.00 182 LYS A N 1
ATOM 1358 C CA . LYS A 1 182 ? -17.423 1.166 20.650 1.00 92.00 182 LYS A CA 1
ATOM 1359 C C . LYS A 1 182 ? -16.072 0.543 21.013 1.00 92.00 182 LYS A C 1
ATOM 1361 O O . LYS A 1 182 ? -15.498 0.919 22.037 1.00 92.00 182 LYS A O 1
ATOM 1366 N N . LEU A 1 183 ? -15.574 -0.390 20.200 1.00 92.88 183 LEU A N 1
ATOM 1367 C CA . LEU A 1 183 ? -14.298 -1.070 20.434 1.00 92.88 183 LEU A CA 1
ATOM 1368 C C . LEU A 1 183 ? -13.128 -0.090 20.330 1.00 92.88 183 LEU A C 1
ATOM 1370 O O . LEU A 1 183 ? -12.317 -0.034 21.256 1.00 92.88 183 LEU A O 1
ATOM 1374 N N . GLY A 1 184 ? -13.102 0.757 19.297 1.00 91.38 184 GLY A N 1
ATOM 1375 C CA . GLY A 1 184 ? -12.039 1.743 19.101 1.00 91.38 184 GLY A CA 1
ATOM 1376 C C . GLY A 1 184 ? -11.943 2.784 20.222 1.00 91.38 184 GLY A C 1
ATOM 1377 O O . GLY A 1 184 ? -10.850 3.249 20.532 1.00 91.38 184 GLY A O 1
ATOM 1378 N N . LYS A 1 185 ? -13.059 3.122 20.888 1.00 90.50 185 LYS A N 1
ATOM 1379 C CA . LYS A 1 185 ? -13.048 3.969 22.099 1.00 90.50 185 LYS A CA 1
ATOM 1380 C C . LYS A 1 185 ? -12.532 3.237 23.337 1.00 90.50 185 LYS A C 1
ATOM 1382 O O . LYS A 1 185 ? -11.963 3.873 24.221 1.00 90.50 185 LYS A O 1
ATOM 1387 N N . SER A 1 186 ? -12.778 1.932 23.433 1.00 92.19 186 SER A N 1
ATOM 1388 C CA . SER A 1 186 ? -12.390 1.132 24.599 1.00 92.19 186 SER A CA 1
ATOM 1389 C C . SER A 1 186 ? -10.903 0.783 24.615 1.00 92.19 186 SER A C 1
ATOM 1391 O O . SER A 1 186 ? -10.280 0.816 25.675 1.00 92.19 186 SER A O 1
ATOM 1393 N N . ASP A 1 187 ? -10.339 0.492 23.445 1.00 92.44 187 ASP A N 1
ATOM 1394 C CA . ASP A 1 187 ? -8.945 0.116 23.261 1.00 92.44 187 ASP A CA 1
ATOM 1395 C C . ASP A 1 187 ? -8.441 0.737 21.959 1.00 92.44 187 ASP A C 1
ATOM 1397 O O . ASP A 1 187 ? -8.720 0.262 20.857 1.00 92.44 187 ASP A O 1
ATOM 1401 N N . VAL A 1 188 ? -7.778 1.879 22.115 1.00 91.56 188 VAL A N 1
ATOM 1402 C CA . VAL A 1 188 ? -7.494 2.814 21.030 1.00 91.56 188 VAL A CA 1
ATOM 1403 C C . VAL A 1 188 ? -6.387 2.260 20.122 1.00 91.56 188 VAL A C 1
ATOM 1405 O O . VAL A 1 188 ? -5.244 2.181 20.574 1.00 91.56 188 VAL A O 1
ATOM 1408 N N . PRO A 1 189 ? -6.674 1.945 18.843 1.00 93.62 189 PRO A N 1
ATOM 1409 C CA . PRO A 1 189 ? -5.707 1.315 17.947 1.00 93.62 189 PRO A CA 1
ATOM 1410 C C . PRO A 1 189 ? -4.748 2.319 17.292 1.00 93.62 189 PRO A C 1
ATOM 1412 O O . PRO A 1 189 ? -5.116 3.455 16.981 1.00 93.62 189 PRO A O 1
ATOM 1415 N N . ASP A 1 190 ? -3.524 1.886 17.002 1.00 91.00 190 ASP A N 1
ATOM 1416 C CA . ASP A 1 190 ? -2.532 2.630 16.215 1.00 91.00 190 ASP A CA 1
ATOM 1417 C C . ASP A 1 190 ? -2.783 2.536 14.701 1.00 91.00 190 ASP A C 1
ATOM 1419 O O . ASP A 1 190 ? -2.376 3.432 13.960 1.00 91.00 190 ASP A O 1
ATOM 1423 N N . LEU A 1 191 ? -3.456 1.473 14.251 1.00 91.69 191 LEU A N 1
ATOM 1424 C CA . LEU A 1 191 ? -3.806 1.188 12.858 1.00 91.69 191 LEU A CA 1
ATOM 1425 C C . LEU A 1 191 ? -5.194 0.542 12.789 1.00 91.69 191 LEU A C 1
ATOM 1427 O O . LEU A 1 191 ? -5.522 -0.315 13.608 1.00 91.69 191 LEU A O 1
ATOM 1431 N N . ILE A 1 192 ? -5.987 0.915 11.788 1.00 94.12 192 ILE A N 1
ATOM 1432 C CA . ILE A 1 192 ? -7.272 0.268 11.499 1.00 94.12 192 ILE A CA 1
ATOM 1433 C C . ILE A 1 192 ? -7.161 -0.477 10.166 1.00 94.12 192 ILE A C 1
ATOM 1435 O O . ILE A 1 192 ? -6.753 0.103 9.159 1.00 94.12 192 ILE A O 1
ATOM 1439 N N . LEU A 1 193 ? -7.528 -1.754 10.162 1.00 94.69 193 LEU A N 1
ATOM 1440 C CA . LEU A 1 193 ? -7.786 -2.546 8.964 1.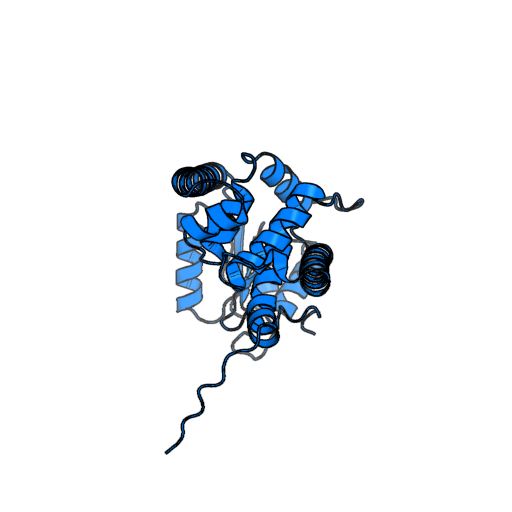00 94.69 193 LEU A CA 1
ATOM 1441 C C . LEU A 1 193 ? -9.300 -2.635 8.797 1.00 94.69 193 LEU A C 1
ATOM 1443 O O . LEU A 1 193 ? -9.977 -3.034 9.741 1.00 94.69 193 LEU A O 1
ATOM 1447 N N . ALA A 1 194 ? -9.837 -2.237 7.649 1.00 93.56 194 ALA A N 1
ATOM 1448 C CA . ALA A 1 194 ? -11.283 -2.206 7.448 1.00 93.56 194 ALA A CA 1
ATOM 1449 C C . ALA A 1 194 ? -11.679 -2.766 6.086 1.00 93.56 194 ALA A C 1
ATOM 1451 O O . ALA A 1 194 ? -11.169 -2.286 5.071 1.00 93.56 194 ALA A O 1
ATOM 1452 N N . ASP A 1 195 ? -12.618 -3.713 6.047 1.00 91.25 195 ASP A N 1
ATOM 1453 C CA . ASP A 1 195 ? -13.367 -3.961 4.816 1.00 91.25 195 ASP A CA 1
ATOM 1454 C C . ASP A 1 195 ? -14.145 -2.690 4.448 1.00 91.25 195 ASP A C 1
ATOM 1456 O O . ASP A 1 195 ? -14.508 -1.865 5.287 1.00 91.25 195 ASP A O 1
ATOM 1460 N N . ILE A 1 196 ? -14.352 -2.488 3.161 1.00 84.25 196 ILE A N 1
ATOM 1461 C CA . ILE A 1 196 ? -15.139 -1.401 2.604 1.00 84.25 196 ILE A CA 1
ATOM 1462 C C . ILE A 1 196 ? -16.629 -1.718 2.649 1.00 84.25 196 ILE A C 1
ATOM 1464 O O . ILE A 1 196 ? -17.425 -0.805 2.874 1.00 84.25 196 ILE A O 1
ATOM 1468 N N . GLN A 1 197 ? -17.019 -2.971 2.416 1.00 80.69 197 GLN A N 1
ATOM 1469 C CA . GLN A 1 197 ? -18.417 -3.391 2.377 1.00 80.69 197 GLN A CA 1
ATOM 1470 C C . GLN A 1 197 ? -18.698 -4.348 3.528 1.00 80.69 197 GLN A C 1
ATOM 1472 O O . GLN A 1 197 ? -18.092 -5.404 3.587 1.00 80.69 197 GLN A O 1
ATOM 1477 N N . LEU A 1 198 ? -19.648 -3.996 4.397 1.00 74.94 198 LEU A N 1
ATOM 1478 C CA . LEU A 1 198 ? -20.079 -4.851 5.504 1.00 74.94 198 LEU A CA 1
ATOM 1479 C C . LEU A 1 198 ? -21.459 -5.477 5.212 1.00 74.94 198 LEU A C 1
ATOM 1481 O O . LEU A 1 198 ? -22.277 -4.895 4.488 1.00 74.94 198 LEU A O 1
ATOM 1485 N N . ALA A 1 199 ? -21.750 -6.646 5.800 1.00 65.19 199 ALA A N 1
ATOM 1486 C CA . ALA A 1 199 ? -22.984 -7.427 5.596 1.00 65.19 199 ALA A CA 1
ATOM 1487 C C . ALA A 1 199 ? -24.311 -6.673 5.779 1.00 65.19 199 ALA A C 1
ATOM 1489 O O . ALA A 1 199 ? -25.337 -7.094 5.239 1.00 65.19 199 ALA A O 1
ATOM 1490 N N . ASP A 1 200 ? -24.346 -5.591 6.553 1.00 62.06 200 ASP A N 1
ATOM 1491 C CA . ASP A 1 200 ? -25.557 -4.809 6.826 1.00 62.06 200 ASP A CA 1
ATOM 1492 C C . ASP A 1 200 ? -25.825 -3.704 5.784 1.00 62.06 200 ASP A C 1
ATOM 1494 O O . ASP A 1 200 ? -26.697 -2.859 5.994 1.00 62.06 200 ASP A O 1
ATOM 1498 N N . ASN A 1 201 ? -25.113 -3.719 4.648 1.00 63.34 201 ASN A N 1
ATOM 1499 C CA . ASN A 1 201 ? -25.017 -2.615 3.683 1.00 63.34 201 ASN A CA 1
ATOM 1500 C C . ASN A 1 201 ? -24.456 -1.319 4.291 1.00 63.34 201 ASN A C 1
ATOM 1502 O O . ASN A 1 201 ? -24.554 -0.264 3.657 1.00 63.34 201 ASN A O 1
ATOM 1506 N N . SER A 1 202 ? -23.885 -1.361 5.498 1.00 68.56 202 SER A N 1
ATOM 1507 C CA . SER A 1 202 ? -23.105 -0.238 5.998 1.00 68.56 202 SER A CA 1
ATOM 1508 C C . SER A 1 202 ? -21.729 -0.229 5.335 1.00 68.56 202 SER A C 1
ATOM 1510 O O . SER A 1 202 ? -21.195 -1.253 4.899 1.00 68.56 202 SER A O 1
ATOM 1512 N N . SER A 1 203 ? -21.174 0.969 5.202 1.00 79.06 203 SER A N 1
ATOM 1513 C CA . SER A 1 203 ? -19.855 1.164 4.624 1.00 79.06 203 SER A CA 1
ATOM 1514 C C . SER A 1 203 ? -18.813 1.120 5.734 1.00 79.06 203 SER A C 1
ATOM 1516 O O . SER A 1 203 ? -18.893 1.884 6.701 1.00 79.06 203 SER A O 1
ATOM 1518 N N . GLY A 1 204 ? -17.788 0.282 5.591 1.00 82.25 204 GLY A N 1
ATOM 1519 C CA . GLY A 1 204 ? -16.641 0.338 6.497 1.00 82.25 204 GLY A CA 1
ATOM 1520 C C . GLY A 1 204 ? -15.871 1.658 6.375 1.00 82.25 204 GLY A C 1
ATOM 1521 O O . GLY A 1 204 ? -15.223 2.086 7.329 1.00 82.25 204 GLY A O 1
ATOM 1522 N N . ILE A 1 205 ? -16.032 2.383 5.258 1.00 84.62 205 ILE A N 1
ATOM 1523 C CA . ILE A 1 205 ? -15.559 3.768 5.118 1.00 84.62 205 ILE A CA 1
ATOM 1524 C C . ILE A 1 205 ? -16.290 4.686 6.106 1.00 84.62 205 ILE A C 1
ATOM 1526 O O . ILE A 1 205 ? -15.644 5.500 6.764 1.00 84.62 205 ILE A O 1
ATOM 1530 N N . ASP A 1 206 ? -17.607 4.535 6.270 1.00 86.88 206 ASP A N 1
ATOM 1531 C CA . ASP A 1 206 ? -18.378 5.327 7.237 1.00 86.88 206 ASP A CA 1
ATOM 1532 C C . ASP A 1 206 ? -17.974 5.004 8.675 1.00 86.88 206 ASP A C 1
ATOM 1534 O O . ASP A 1 206 ? -17.810 5.910 9.491 1.00 86.88 206 ASP A O 1
ATOM 1538 N N . ALA A 1 207 ? -17.759 3.720 8.980 1.00 87.62 207 ALA A N 1
ATOM 1539 C CA . ALA A 1 207 ? -17.270 3.293 10.289 1.00 87.62 207 ALA A CA 1
ATOM 1540 C C . ALA A 1 207 ? -15.908 3.917 10.619 1.00 87.62 207 ALA A C 1
ATOM 1542 O O . ALA A 1 207 ? -15.693 4.412 11.728 1.00 87.62 207 ALA A O 1
ATOM 1543 N N . VAL A 1 208 ? -15.003 3.948 9.640 1.00 90.00 208 VAL A N 1
ATOM 1544 C CA . VAL A 1 208 ? -13.701 4.608 9.757 1.00 90.00 208 VAL A CA 1
ATOM 1545 C C . VAL A 1 208 ? -13.848 6.122 9.926 1.00 90.00 208 VAL A C 1
ATOM 1547 O O . VAL A 1 208 ? -13.174 6.698 10.779 1.00 90.00 208 VAL A O 1
ATOM 1550 N N . ASN A 1 209 ? -14.717 6.774 9.150 1.00 87.94 209 ASN A N 1
ATOM 1551 C CA . ASN A 1 209 ? -14.941 8.219 9.235 1.00 87.94 209 ASN A CA 1
ATOM 1552 C C . ASN A 1 209 ? -15.464 8.631 10.620 1.00 87.94 209 ASN A C 1
ATOM 1554 O O . ASN A 1 209 ? -14.961 9.592 11.205 1.00 87.94 209 ASN A O 1
ATOM 1558 N N . ASP A 1 210 ? -16.411 7.875 11.177 1.00 88.38 210 ASP A N 1
ATOM 1559 C CA . ASP A 1 210 ? -16.911 8.087 12.537 1.00 88.38 210 ASP A CA 1
ATOM 1560 C C . ASP A 1 210 ? -15.811 7.897 13.585 1.00 88.38 210 ASP A C 1
ATOM 1562 O O . ASP A 1 210 ? -15.630 8.733 14.473 1.00 88.38 210 ASP A O 1
ATOM 1566 N N . LEU A 1 211 ? -15.036 6.813 13.462 1.00 88.06 211 LEU A N 1
ATOM 1567 C CA . LEU A 1 211 ? -13.895 6.537 14.334 1.00 88.06 211 LEU A CA 1
ATOM 1568 C C . LEU A 1 211 ? -12.863 7.664 14.294 1.00 88.06 211 LEU A C 1
ATOM 1570 O O . LEU A 1 211 ? -12.359 8.059 15.343 1.00 88.06 211 LEU A O 1
ATOM 1574 N N . MET A 1 212 ? -12.565 8.216 13.115 1.00 86.56 212 MET A N 1
ATOM 1575 C CA . MET A 1 212 ? -11.653 9.354 12.977 1.00 86.56 212 MET A CA 1
ATOM 1576 C C . MET A 1 212 ? -12.203 10.625 13.627 1.00 86.56 212 MET A C 1
ATOM 1578 O O . MET A 1 212 ? -11.433 11.378 14.227 1.00 86.56 212 MET A O 1
ATOM 1582 N N . GLY A 1 213 ? -13.516 10.864 13.535 1.00 86.12 213 GLY A N 1
ATOM 1583 C CA . GLY A 1 213 ? -14.176 11.982 14.213 1.00 86.12 213 GLY A CA 1
ATOM 1584 C C . GLY A 1 213 ? -14.033 11.924 15.737 1.00 86.12 213 GLY A C 1
ATOM 1585 O O . GLY A 1 213 ? -13.943 12.961 16.391 1.00 86.12 213 GLY A O 1
ATOM 1586 N N . GLU A 1 214 ? -13.953 10.717 16.295 1.00 84.88 214 GLU A N 1
ATOM 1587 C CA . GLU A 1 214 ? -13.892 10.461 17.737 1.00 84.88 214 GLU A CA 1
ATOM 1588 C C . GLU A 1 214 ? -12.460 10.308 18.280 1.00 84.88 214 GLU A C 1
ATOM 1590 O O . GLU A 1 214 ? -12.136 10.813 19.354 1.00 84.88 214 GLU A O 1
ATOM 1595 N N . LEU A 1 215 ? -11.586 9.606 17.552 1.00 81.94 215 LEU A N 1
ATOM 1596 C CA . LEU A 1 215 ? -10.240 9.211 18.000 1.00 81.94 215 LEU A CA 1
ATOM 1597 C C . LEU A 1 215 ? -9.114 10.068 17.401 1.00 81.94 215 LEU A C 1
ATOM 1599 O O . LEU A 1 215 ? -7.934 9.859 17.720 1.00 81.94 215 LEU A O 1
ATOM 1603 N N . GLY A 1 216 ? -9.471 11.012 16.529 1.00 81.31 216 GLY A N 1
ATOM 1604 C CA . GLY A 1 216 ? -8.540 11.767 15.701 1.00 81.31 216 GLY A CA 1
ATOM 1605 C C . GLY A 1 216 ? -8.019 10.959 14.509 1.00 81.31 216 GLY A C 1
ATOM 1606 O O . GLY A 1 216 ? -8.376 9.803 14.290 1.00 81.31 216 GLY A O 1
ATOM 1607 N N . ILE A 1 217 ? -7.142 11.581 13.720 1.00 80.81 217 ILE A N 1
ATOM 1608 C CA . ILE A 1 217 ? -6.604 10.977 12.495 1.00 80.81 217 ILE A CA 1
ATOM 1609 C C . ILE A 1 217 ? -5.735 9.762 12.843 1.00 80.81 217 ILE A C 1
ATOM 1611 O O . ILE A 1 217 ? -4.713 9.888 13.526 1.00 80.81 217 ILE A O 1
ATOM 1615 N N . ARG A 1 218 ? -6.121 8.594 12.318 1.00 85.00 218 ARG A N 1
ATOM 1616 C CA . ARG A 1 218 ? -5.390 7.325 12.430 1.00 85.00 218 ARG A CA 1
ATOM 1617 C C . ARG A 1 218 ? -5.059 6.763 11.045 1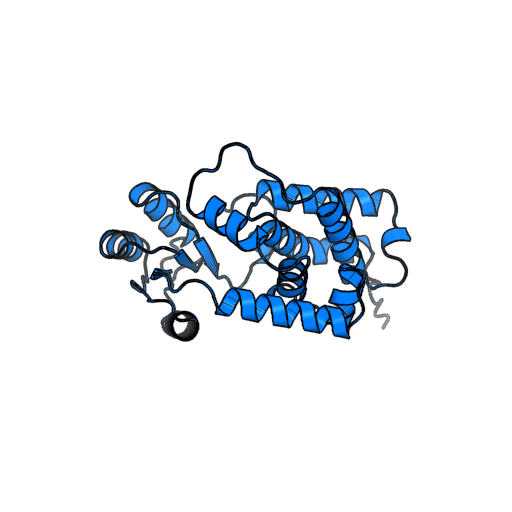.00 85.00 218 ARG A C 1
ATOM 1619 O O . ARG A 1 218 ? -5.829 6.985 10.113 1.00 85.00 218 ARG A O 1
ATOM 1626 N N . PRO A 1 219 ? -3.932 6.049 10.884 1.00 86.62 219 PRO A N 1
ATOM 1627 C CA . PRO A 1 219 ? -3.672 5.252 9.691 1.00 86.62 219 PRO A CA 1
ATOM 1628 C C . PRO A 1 219 ? -4.768 4.203 9.483 1.00 86.62 219 PRO A C 1
ATOM 1630 O O . PRO A 1 219 ? -5.155 3.515 10.430 1.00 86.62 219 PRO A O 1
ATOM 1633 N N . VAL A 1 220 ? -5.233 4.070 8.241 1.00 90.38 220 VAL A N 1
ATOM 1634 C CA . VAL A 1 220 ? -6.237 3.075 7.850 1.00 90.38 220 VAL A CA 1
ATOM 1635 C C . VAL A 1 220 ? -5.793 2.372 6.581 1.00 90.38 220 VAL A C 1
ATOM 1637 O O . VAL A 1 220 ? -5.358 3.025 5.630 1.00 90.38 220 VAL A O 1
ATOM 1640 N N . ILE A 1 221 ? -5.917 1.049 6.570 1.00 90.12 221 ILE A N 1
ATOM 1641 C CA . ILE A 1 221 ? -5.768 0.220 5.378 1.00 90.12 221 ILE A CA 1
ATOM 1642 C C . ILE A 1 221 ? -7.135 -0.382 5.083 1.00 90.12 221 ILE A C 1
ATOM 1644 O O . ILE A 1 221 ? -7.686 -1.124 5.894 1.00 90.12 221 ILE A O 1
ATOM 1648 N N . PHE A 1 222 ? -7.670 -0.053 3.912 1.00 90.56 222 PHE A N 1
ATOM 1649 C CA . PHE A 1 222 ? -8.894 -0.672 3.429 1.00 90.56 222 PHE A CA 1
ATOM 1650 C C . PHE A 1 222 ? -8.589 -1.993 2.726 1.00 90.56 222 PHE A C 1
ATOM 1652 O O . PHE A 1 222 ? -7.647 -2.079 1.933 1.00 90.56 222 PHE A O 1
ATOM 1659 N N . ILE A 1 223 ? -9.411 -2.997 3.001 1.00 88.81 223 ILE A N 1
ATOM 1660 C CA . ILE A 1 223 ? -9.368 -4.330 2.408 1.00 88.81 223 ILE A CA 1
ATOM 1661 C C . ILE A 1 223 ? -10.594 -4.457 1.503 1.00 88.81 223 ILE A C 1
ATOM 1663 O O . ILE A 1 223 ? -11.677 -3.991 1.838 1.00 88.81 223 ILE A O 1
ATOM 1667 N N . THR A 1 224 ? -10.412 -4.982 0.291 1.00 84.94 224 THR A N 1
ATOM 1668 C CA . THR A 1 224 ? -11.522 -5.181 -0.646 1.00 84.94 224 THR A CA 1
ATOM 1669 C C . THR A 1 224 ? -11.165 -6.191 -1.727 1.00 84.94 224 THR A C 1
ATOM 1671 O O . THR A 1 224 ? -10.015 -6.269 -2.167 1.00 84.94 224 THR A O 1
ATOM 1674 N N . ALA A 1 225 ? -12.173 -6.907 -2.222 1.00 80.00 225 ALA A N 1
ATOM 1675 C CA . ALA A 1 225 ? -12.057 -7.759 -3.401 1.00 80.00 225 ALA A CA 1
ATOM 1676 C C . ALA A 1 225 ? -11.951 -6.974 -4.729 1.00 80.00 225 ALA A C 1
ATOM 1678 O O . ALA A 1 225 ? -11.544 -7.551 -5.736 1.00 80.00 225 ALA A O 1
ATOM 1679 N N . PHE A 1 226 ? -12.300 -5.677 -4.751 1.00 77.88 226 PHE A N 1
ATOM 1680 C CA . PHE A 1 226 ? -12.360 -4.856 -5.975 1.00 77.88 226 PHE A CA 1
ATOM 1681 C C . PHE A 1 226 ? -11.608 -3.518 -5.826 1.00 77.88 226 PHE A C 1
ATOM 1683 O O . PHE A 1 226 ? -12.230 -2.446 -5.839 1.00 77.88 226 PHE A O 1
ATOM 1690 N N . PRO A 1 227 ? -10.269 -3.537 -5.677 1.00 75.81 227 PRO A N 1
ATOM 1691 C CA . PRO A 1 227 ? -9.478 -2.328 -5.430 1.00 75.81 227 PRO A CA 1
ATOM 1692 C C . PRO A 1 227 ? -9.599 -1.282 -6.550 1.00 75.81 227 PRO A C 1
ATOM 1694 O O . PRO A 1 227 ? -9.544 -0.080 -6.293 1.00 75.81 227 PRO A O 1
ATOM 1697 N N . GLU A 1 228 ? -9.820 -1.702 -7.796 1.00 75.12 228 GLU A N 1
ATOM 1698 C CA . GLU A 1 228 ? -9.942 -0.828 -8.964 1.00 75.12 228 GLU A CA 1
ATOM 1699 C C . GLU A 1 228 ? -11.079 0.198 -8.859 1.00 75.12 228 GLU A C 1
ATOM 1701 O O . G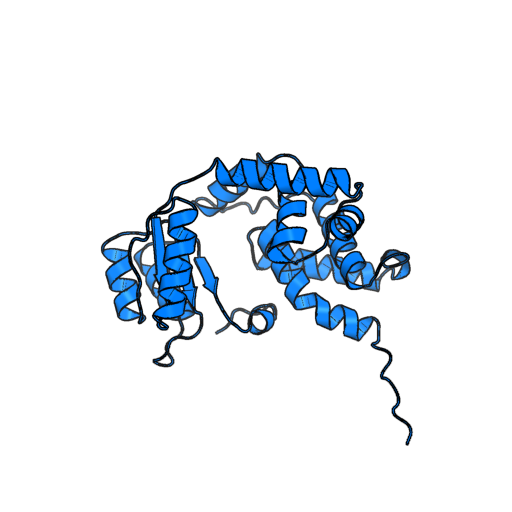LU A 1 228 ? -10.958 1.296 -9.406 1.00 75.12 228 GLU A O 1
ATOM 1706 N N . ARG A 1 229 ? -12.146 -0.101 -8.104 1.00 75.00 229 ARG A N 1
ATOM 1707 C CA . ARG A 1 229 ? -13.285 0.815 -7.912 1.00 75.00 229 ARG A CA 1
ATOM 1708 C C . ARG A 1 229 ? -12.905 2.085 -7.142 1.00 75.00 229 ARG A C 1
ATOM 1710 O O . ARG A 1 229 ? -13.553 3.116 -7.301 1.00 75.00 229 ARG A O 1
ATOM 1717 N N . LEU A 1 230 ? -11.825 2.032 -6.366 1.00 67.56 230 LEU A N 1
ATOM 1718 C CA . LEU A 1 230 ? -11.347 3.110 -5.484 1.00 67.56 230 LEU A CA 1
ATOM 1719 C C . LEU A 1 230 ? -10.132 3.848 -6.045 1.00 67.56 230 LEU A C 1
ATOM 1721 O O . LEU A 1 230 ? -9.695 4.888 -5.544 1.00 67.56 230 LEU A O 1
ATOM 1725 N N . LEU A 1 231 ? -9.548 3.286 -7.094 1.00 70.44 231 LEU A N 1
ATOM 1726 C CA . LEU A 1 231 ? -8.374 3.820 -7.767 1.00 70.44 231 LEU A CA 1
ATOM 1727 C C . LEU A 1 231 ? -8.793 4.705 -8.953 1.00 70.44 231 LEU A C 1
ATOM 1729 O O . LEU A 1 231 ? -7.990 5.008 -9.832 1.00 70.44 231 LEU A O 1
ATOM 1733 N N . THR A 1 232 ? -10.050 5.167 -8.963 1.00 68.38 232 THR A N 1
ATOM 1734 C CA . THR A 1 232 ? -10.649 6.033 -9.992 1.00 68.38 232 THR A CA 1
ATOM 1735 C C . THR A 1 232 ? -10.260 7.509 -9.842 1.00 68.38 232 THR A C 1
ATOM 1737 O O . THR A 1 232 ? -10.357 8.254 -10.816 1.00 68.38 232 THR A O 1
ATOM 1740 N N . GLY A 1 233 ? -9.691 7.905 -8.696 1.00 54.94 233 GLY A N 1
ATOM 1741 C CA . GLY A 1 233 ? -9.162 9.254 -8.429 1.00 54.94 233 GLY A CA 1
ATOM 1742 C C . GLY A 1 233 ? -10.104 10.138 -7.607 1.00 54.94 233 GLY A C 1
ATOM 1743 O O . GLY A 1 233 ? -9.648 11.071 -6.954 1.00 54.94 233 GLY A O 1
ATOM 1744 N N . ASN A 1 234 ? -11.392 9.795 -7.549 1.00 51.41 234 ASN A N 1
ATOM 1745 C CA . ASN A 1 234 ? -12.363 10.437 -6.663 1.00 51.41 234 ASN A CA 1
ATOM 1746 C C . ASN A 1 234 ? -12.429 9.692 -5.322 1.00 51.41 234 ASN A C 1
ATOM 1748 O O . ASN A 1 234 ? -12.142 8.494 -5.265 1.00 51.41 234 ASN A O 1
ATOM 1752 N N . LYS A 1 235 ? -12.794 10.389 -4.238 1.00 45.81 235 LYS A N 1
ATOM 1753 C CA . LYS A 1 235 ? -13.158 9.706 -2.989 1.00 45.81 235 LYS A CA 1
ATOM 1754 C C . LYS A 1 235 ? -14.422 8.873 -3.254 1.00 45.81 235 LYS A C 1
ATOM 1756 O O . LYS A 1 235 ? -15.327 9.410 -3.893 1.00 45.81 235 LYS A O 1
ATOM 1761 N N . PRO A 1 236 ? -14.485 7.599 -2.825 1.00 46.91 236 PRO A N 1
ATOM 1762 C CA . PRO A 1 236 ? -15.769 6.916 -2.722 1.00 46.91 236 PRO A CA 1
ATOM 1763 C C . PRO A 1 236 ? -16.644 7.748 -1.775 1.00 46.91 236 PRO A C 1
ATOM 1765 O O . PRO A 1 236 ? -16.211 8.058 -0.664 1.00 46.91 236 PRO A O 1
ATOM 1768 N N . GLU A 1 237 ? -17.779 8.222 -2.289 1.00 39.44 237 GLU A N 1
ATOM 1769 C CA . GLU A 1 237 ? -18.817 8.893 -1.496 1.00 39.44 237 GLU A CA 1
ATOM 1770 C C . GLU A 1 237 ? -19.429 7.933 -0.476 1.00 39.44 237 GLU A C 1
ATOM 1772 O O . GLU A 1 237 ? -19.584 6.735 -0.819 1.00 39.44 237 GLU A O 1
#

Nearest PDB structures (foldseek):
  5uxw-assembly2_B  TM=9.286E-01  e=1.972E-18  Bartonella quintana str. Toulouse
  4g97-assembly1_A  TM=9.278E-01  e=2.293E-18  Brucella abor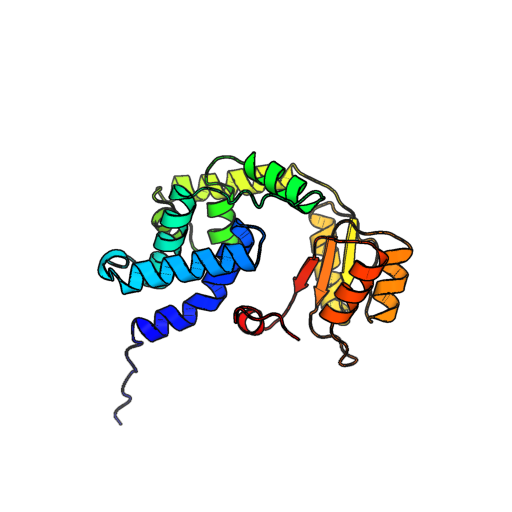tus 2308
  5uxv-assembly2_B  TM=9.253E-01  e=1.144E-17  Bartonella quintana str. Toulouse
  3n0r-assembly1_A  TM=8.524E-01  e=1.908E-16  Caulobacter vibrioides
  4qic-assembly1_A  TM=5.096E-01  e=7.345E-17  Bartonella quintana str. Toulouse

Foldseek 3Di:
DDDPPPPQDLVNVLVVLLLVQLVLLCQLQVHLVRSVVLLVVLVVVCVVPVCCCPPHDSNLSSLLSSLVVCVVVDHDDPPPDDDPSVVVVVLVVPADPCLSVLQCCCPVVPDQLCSSCSSNVHHSVVSVVSPVSSVVSQLVDDAWEEEEEDQPPVVQVVVCVVNVVSNHHYQYYHQDLVSLLVSCVVRPGQEYEHEQQGPVRDGSVVSVVVNCVPRNDHHYDYDYPCSSVCSPSDHDD

Secondary structure (DSSP, 8-state):
---------HHHHHHHHHHHHHHHHHHHHS-HHHHHHHHHHHHHHHHH-GGGGTTS-HHHHHHHHHHHHHHHH-S---TT--SHHHHHHHHHTTSPTTHHHHHHHHHTS---HHHHHHHHTS-HHHHHHHHHHHHHHHHTS---EEEEE-S-HHHHHHHHHHHHHTTPEEEEEESSHHHHHHHHHHS--SEEEEESB-TTS-BHHHHHHHHHHHH-S--EEEE-S-GGGGTTSSPP-

Sequence (237 aa):
MTDAAKTTSVSDALGQCLPYLRRYARALTGSQSSGDAFAAAALEAILTDRSVLDGVDVRTGVFRVLYGIWASAGAPVEEGESGLRAKAQKHLAKLTNHSREALLLHTIEGFSFEEVGQIIGVDKEEASELVQIARREMADNVAGSVMIIEDEAIIAMDIESIVAEMGHRVTGIARTRDEAVKLGKSDVPDLILADIQLADNSSGIDAVNDLMGELGIRPVIFITAFPERLLTGNKPE

Mean predicted aligned error: 8.8 Å